Protein AF-0000000072987027 (afdb_homodimer)

Solvent-accessible surface area (backbone atoms only — not comparable to full-atom values): 15218 Å² total; per-residue (Å²): 136,88,77,86,69,85,67,89,76,84,80,78,79,77,78,78,79,77,77,76,76,74,90,71,66,73,25,63,48,78,44,79,34,56,41,82,60,64,50,47,75,46,78,48,51,27,44,26,44,58,84,96,39,79,43,80,34,59,35,37,36,39,38,39,84,89,40,43,35,38,38,35,57,58,96,88,39,71,38,58,18,12,37,34,72,56,94,67,64,48,30,24,36,18,47,49,34,36,47,37,36,47,91,66,32,34,41,36,33,48,40,82,86,31,72,80,67,80,66,70,28,51,25,37,40,46,85,58,65,79,102,134,86,82,79,78,78,78,79,77,81,80,79,79,80,78,78,78,77,77,73,74,74,89,73,67,73,25,63,50,77,45,80,33,54,43,82,61,63,52,48,76,47,77,48,49,27,45,26,45,58,84,95,41,80,41,80,33,59,36,38,36,40,38,38,84,88,39,44,35,39,39,34,56,57,96,89,40,70,38,57,17,11,37,33,70,57,95,67,64,50,30,23,35,17,46,49,32,38,48,36,37,46,92,64,32,33,41,36,34,48,40,80,88,31,73,78,65,81,65,71,28,52,24,37,40,46,84,59,64,80,101

Sequence (262 aa):
MKKTLHILGFFAALNLSLFSSNNAFSGSLIIEVPDDPEPTTQTIAYECKAGTNKKRVEAIYLNADNISLVDFKWNNDRIIATKIISNMGIKYAGAQYIWWKKNNEVTLYDLLDDPEEKKPILCTDESILLFMKKTLHILGFFAALNLSLFSSNNAFSGSLIIEVPDDPEPTTQTIAYECKAGTNKKRVEAIYLNADNISLVDFKWNNDRIIATKIISNMGIKYAGAQYIWWKKNNEVTLYDLLDDPEEKKPILCTDESILLF

Foldseek 3Di:
DDDDPDPPDDPDPPPPPPPPPPDDPPDDDDDDADVVVHKDKDWFWKWKCDDPDIDIKIWIWIDGDVWIWIWIDDPNDIWIWTWDDDPDATWTDTDQWIWGDDDQKTWIDRCVVPVPRPDTIIIGTVVVVVD/DPPPPPPPPPPPPPPPPPPPPDDDPPDDDDDDADVVVHKDKDWFWKWKDDDPDIDIKIWIWIDGDVWIWIWIDDPNDIWIWTWDDDPDATWTDTDQWIWGDDDQKTWIDRCVVPVPRPDTIIIGTVVVVVD

Structure (mmCIF, N/CA/C/O backbone):
data_AF-0000000072987027-model_v1
#
loop_
_entity.id
_entity.type
_entity.pdbx_description
1 polymer 'C-type lysozyme inhibitor domain-containing protein'
#
loop_
_atom_site.gro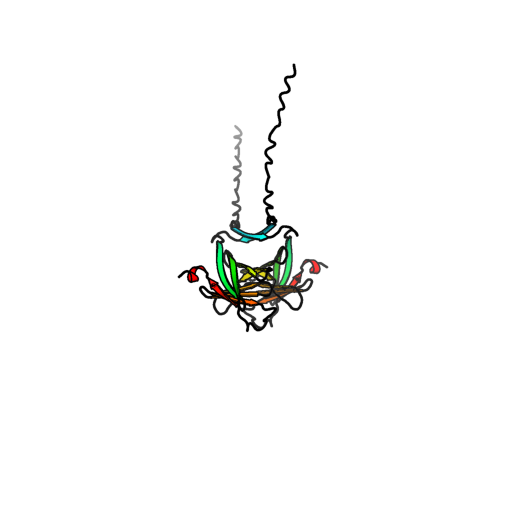up_PDB
_atom_site.id
_atom_site.type_symbol
_atom_site.label_atom_id
_atom_site.label_alt_id
_atom_site.label_comp_id
_atom_site.label_asym_id
_atom_site.label_entity_id
_atom_site.label_seq_id
_atom_site.pdbx_PDB_ins_code
_atom_site.Cartn_x
_atom_site.Cartn_y
_atom_site.Cartn_z
_atom_site.occupancy
_atom_site.B_iso_or_equiv
_atom_site.auth_seq_id
_atom_site.auth_comp_id
_atom_site.auth_asym_id
_atom_site.auth_atom_id
_atom_site.pdbx_PDB_model_num
ATOM 1 N N . MET A 1 1 ? 31.094 74.688 -38.688 1 27.69 1 MET A N 1
ATOM 2 C CA . MET A 1 1 ? 31.375 73.312 -39.188 1 27.69 1 MET A CA 1
ATOM 3 C C . MET A 1 1 ? 30.453 72.312 -38.562 1 27.69 1 MET A C 1
ATOM 5 O O . MET A 1 1 ? 29.531 72.625 -37.812 1 27.69 1 MET A O 1
ATOM 9 N N . LYS A 1 2 ? 30.953 71.438 -37.531 1 34.97 2 LYS A N 1
ATOM 10 C CA . LYS A 1 2 ? 30.703 70 -37.469 1 34.97 2 LYS A CA 1
ATOM 11 C C . LYS A 1 2 ? 29.391 69.688 -36.75 1 34.97 2 LYS A C 1
ATOM 13 O O . LYS A 1 2 ? 29.125 70.312 -35.688 1 34.97 2 LYS A O 1
ATOM 18 N N . LYS A 1 3 ? 28.516 68.812 -37.25 1 39.59 3 LYS A N 1
ATOM 19 C CA . LYS A 1 3 ? 27.234 68.125 -37.25 1 39.59 3 LYS A CA 1
ATOM 20 C C . LYS A 1 3 ? 27.141 67.125 -36.094 1 39.59 3 LYS A C 1
ATOM 22 O O . LYS A 1 3 ? 26.062 66.625 -35.75 1 39.59 3 LYS A O 1
ATOM 27 N N . THR A 1 4 ? 28.141 66.688 -35.219 1 44.78 4 THR A N 1
ATOM 28 C CA . THR A 1 4 ? 27.953 65.25 -34.969 1 44.78 4 THR A CA 1
ATOM 29 C C . THR A 1 4 ? 26.734 65 -34.094 1 44.78 4 THR A C 1
ATOM 31 O O . THR A 1 4 ? 26.531 65.75 -33.094 1 44.78 4 THR A O 1
ATOM 34 N N . LEU A 1 5 ? 25.797 64.125 -34.5 1 51.66 5 LEU A N 1
ATOM 35 C CA . LEU A 1 5 ? 24.531 63.5 -34.156 1 51.66 5 LEU A CA 1
ATOM 36 C C . LEU A 1 5 ? 24.734 62.469 -33.031 1 51.66 5 LEU A C 1
ATOM 38 O O . LEU A 1 5 ? 23.797 61.781 -32.625 1 51.66 5 LEU A O 1
ATOM 42 N N . HIS A 1 6 ? 25.406 62.719 -31.984 1 49.88 6 HIS A N 1
ATOM 43 C CA . HIS A 1 6 ? 25.578 61.469 -31.25 1 49.88 6 HIS A CA 1
ATOM 44 C C . HIS A 1 6 ? 24.25 60.906 -30.797 1 49.88 6 HIS A C 1
ATOM 46 O O . HIS A 1 6 ? 23.406 61.625 -30.25 1 49.88 6 HIS A O 1
ATOM 52 N N . ILE A 1 7 ? 23.922 59.688 -31.219 1 51.19 7 ILE A N 1
ATOM 53 C CA . ILE A 1 7 ? 22.906 58.625 -31.188 1 51.19 7 ILE A CA 1
ATOM 54 C C . ILE A 1 7 ? 22.859 58 -29.797 1 51.19 7 ILE A C 1
ATOM 56 O O . ILE A 1 7 ? 22.016 57.125 -29.531 1 51.19 7 ILE A O 1
ATOM 60 N N . LEU A 1 8 ? 23.234 58.375 -28.703 1 47.19 8 LEU A N 1
ATOM 61 C CA . LEU A 1 8 ? 23.391 57.281 -27.75 1 47.19 8 LEU A CA 1
ATOM 62 C C . LEU A 1 8 ? 22.047 56.625 -27.453 1 47.19 8 LEU A C 1
ATOM 64 O O . LEU A 1 8 ? 21.125 57.281 -26.969 1 47.19 8 LEU A O 1
ATOM 68 N N . GLY A 1 9 ? 21.797 55.406 -27.969 1 44.25 9 GLY A N 1
ATOM 69 C CA . GLY A 1 9 ? 20.828 54.312 -27.891 1 44.25 9 GLY A CA 1
ATOM 70 C C . GLY A 1 9 ? 20.641 53.781 -26.484 1 44.25 9 GLY A C 1
ATOM 71 O O . GLY A 1 9 ? 21.625 53.406 -25.828 1 44.25 9 GLY A O 1
ATOM 72 N N . PHE A 1 10 ? 19.641 54.125 -25.766 1 52.62 10 PHE A N 1
ATOM 73 C CA . PHE A 1 10 ? 19.219 53.531 -24.5 1 52.62 10 PHE A CA 1
ATOM 74 C C . PHE A 1 10 ? 18.938 52.031 -24.672 1 52.62 10 PHE A C 1
ATOM 76 O O . PHE A 1 10 ? 18.016 51.656 -25.406 1 52.62 10 PHE A O 1
ATOM 83 N N . PHE A 1 11 ? 19.953 51.125 -24.453 1 49.19 11 PHE A N 1
ATOM 84 C CA . PHE A 1 11 ? 19.781 49.688 -24.375 1 49.19 11 PHE A CA 1
ATOM 85 C C . PHE A 1 11 ? 18.891 49.312 -23.203 1 49.19 11 PHE A C 1
ATOM 87 O O . PHE A 1 11 ? 19.219 49.594 -22.047 1 49.19 11 PHE A O 1
ATOM 94 N N . ALA A 1 12 ? 17.562 49.125 -23.312 1 48.47 12 ALA A N 1
ATOM 95 C CA . ALA A 1 12 ? 16.625 48.531 -22.375 1 48.47 12 ALA A CA 1
ATOM 96 C C . ALA A 1 12 ? 17.062 47.125 -22 1 48.47 12 ALA A C 1
ATOM 98 O O . ALA A 1 12 ? 17.203 46.25 -22.875 1 48.47 12 ALA A O 1
ATOM 99 N N . ALA A 1 13 ? 17.75 46.906 -20.844 1 49.75 13 ALA A N 1
ATOM 100 C CA . ALA A 1 13 ? 18.047 45.594 -20.234 1 49.75 13 ALA A CA 1
ATOM 101 C C . ALA A 1 13 ? 16.766 44.812 -19.969 1 49.75 13 ALA A C 1
ATOM 103 O O . ALA A 1 13 ? 15.961 45.219 -19.109 1 49.75 13 ALA A O 1
ATOM 104 N N . LEU A 1 14 ? 16.156 44.094 -20.906 1 52.62 14 LEU A N 1
ATOM 105 C CA . LEU A 1 14 ? 15.133 43.094 -20.641 1 52.62 14 LEU A CA 1
ATOM 106 C C . LEU A 1 14 ? 15.648 42 -19.688 1 52.62 14 LEU A C 1
ATOM 108 O O . LEU A 1 14 ? 16.5 41.219 -20.047 1 52.62 14 LEU A O 1
ATOM 112 N N . ASN A 1 15 ? 15.648 42.281 -18.391 1 52.19 15 ASN A N 1
ATOM 113 C CA . ASN A 1 15 ? 15.914 41.188 -17.469 1 52.19 15 ASN A CA 1
ATOM 114 C C . ASN A 1 15 ? 14.891 40.062 -17.625 1 52.19 15 ASN A C 1
ATOM 116 O O . ASN A 1 15 ? 13.703 40.25 -17.328 1 52.19 15 ASN A O 1
ATOM 120 N N . LEU A 1 16 ? 15.156 39 -18.453 1 50.97 16 LEU A N 1
ATOM 121 C CA . LEU A 1 16 ? 14.484 37.719 -18.438 1 50.97 16 LEU A CA 1
ATOM 122 C C . LEU A 1 16 ? 14.711 37 -17.109 1 50.97 16 LEU A C 1
ATOM 124 O O . LEU A 1 16 ? 15.82 36.562 -16.828 1 50.97 16 LEU A O 1
ATOM 128 N N . SER A 1 17 ? 14.008 37.344 -16.047 1 54.09 17 SER A N 1
ATOM 129 C CA . SER A 1 17 ? 13.977 36.469 -14.906 1 54.09 17 SER A CA 1
ATOM 130 C C . SER A 1 17 ? 13.688 35.031 -15.344 1 54.09 17 SER A C 1
ATOM 132 O O . SER A 1 17 ? 12.633 34.75 -15.922 1 54.09 17 SER A O 1
ATOM 134 N N . LEU A 1 18 ? 14.672 34.094 -15.398 1 49.22 18 LEU A N 1
ATOM 135 C CA . LEU A 1 18 ? 14.562 32.656 -15.422 1 49.22 18 LEU A CA 1
ATOM 136 C C . LEU A 1 18 ? 13.789 32.125 -14.211 1 49.22 18 LEU A C 1
ATOM 138 O O . LEU A 1 18 ? 14.305 32.125 -13.094 1 49.22 18 LEU A O 1
ATOM 142 N N . PHE A 1 19 ? 12.383 32.156 -14.203 1 53.94 19 PHE A N 1
ATOM 143 C CA . PHE A 1 19 ? 11.664 31.219 -13.344 1 53.94 19 PHE A CA 1
ATOM 144 C C . PHE A 1 19 ? 12.297 29.828 -13.422 1 53.94 19 PHE A C 1
ATOM 146 O O . PHE A 1 19 ? 12.242 29.172 -14.461 1 53.94 19 PHE A O 1
ATOM 153 N N . SER A 1 20 ? 13.273 29.484 -12.625 1 46.06 20 SER A N 1
ATOM 154 C CA . SER A 1 20 ? 13.602 28.078 -12.406 1 46.06 20 SER A CA 1
ATOM 155 C C . SER A 1 20 ? 12.344 27.266 -12.117 1 46.06 20 SER A C 1
ATOM 157 O O . SER A 1 20 ? 11.773 27.359 -11.031 1 46.06 20 SER A O 1
ATOM 159 N N . SER A 1 21 ? 11.531 26.828 -13.039 1 48.09 21 SER A N 1
ATOM 160 C CA . SER A 1 21 ? 10.664 25.672 -12.805 1 48.09 21 SER A CA 1
ATOM 161 C C . SER A 1 21 ? 11.406 24.562 -12.086 1 48.09 21 SER A C 1
ATOM 163 O O . SER A 1 21 ? 12.297 23.938 -12.656 1 48.09 21 SER A O 1
ATOM 165 N N . ASN A 1 22 ? 11.781 24.656 -10.867 1 44.94 22 ASN A N 1
ATOM 166 C CA . ASN A 1 22 ? 12.156 23.422 -10.188 1 44.94 22 ASN A CA 1
ATOM 167 C C . ASN A 1 22 ? 11.516 22.203 -10.844 1 44.94 22 ASN A C 1
ATOM 169 O O . ASN A 1 22 ? 10.453 22.297 -11.453 1 44.94 22 ASN A O 1
ATOM 173 N N . ASN A 1 23 ? 12.055 20.875 -10.891 1 47.94 23 ASN A N 1
ATOM 174 C CA . ASN A 1 23 ? 12.078 19.531 -11.477 1 47.94 23 ASN A CA 1
ATOM 175 C C . ASN A 1 23 ? 10.688 18.922 -11.539 1 47.94 23 ASN A C 1
ATOM 177 O O . ASN A 1 23 ? 10.055 18.703 -10.508 1 47.94 23 ASN A O 1
ATOM 181 N N . ALA A 1 24 ? 9.859 18.812 -12.727 1 53.72 24 ALA A N 1
ATOM 182 C CA . ALA A 1 24 ? 8.766 18.188 -13.477 1 53.72 24 ALA A CA 1
ATOM 183 C C . ALA A 1 24 ? 8.695 16.703 -13.188 1 53.72 24 ALA A C 1
ATOM 185 O O . ALA A 1 24 ? 9.695 15.992 -13.281 1 53.72 24 ALA A O 1
ATOM 186 N N . PHE A 1 25 ? 7.883 16.25 -12.266 1 61.78 25 PHE A N 1
ATOM 187 C CA . PHE A 1 25 ? 7.496 14.852 -12.305 1 61.78 25 PHE A CA 1
ATOM 188 C C . PHE A 1 25 ? 7.227 14.398 -13.734 1 61.78 25 PHE A C 1
ATOM 190 O O . PHE A 1 25 ? 6.379 14.977 -14.422 1 61.78 25 PHE A O 1
ATOM 197 N N . SER A 1 26 ? 8.25 13.711 -14.305 1 75.69 26 SER A N 1
ATOM 198 C CA . SER A 1 26 ? 7.992 13.203 -15.648 1 75.69 26 SER A CA 1
ATOM 199 C C . SER A 1 26 ? 7.762 11.695 -15.641 1 75.69 26 SER A C 1
ATOM 201 O O . SER A 1 26 ? 7.688 11.07 -16.688 1 75.69 26 SER A O 1
ATOM 203 N N . GLY A 1 27 ? 7.477 11.023 -14.438 1 92 27 GLY A N 1
ATOM 204 C CA . GLY A 1 27 ? 7.156 9.602 -14.43 1 92 27 GLY A CA 1
ATOM 205 C C . GLY A 1 27 ? 5.832 9.289 -13.766 1 92 27 GLY A C 1
ATOM 206 O O . GLY A 1 27 ? 5.16 10.195 -13.258 1 92 27 GLY A O 1
ATOM 207 N N . SER A 1 28 ? 5.266 8.172 -14.062 1 95.62 28 SER A N 1
ATOM 208 C CA . SER A 1 28 ? 4.031 7.754 -13.414 1 95.62 28 SER A CA 1
ATOM 209 C C . SER A 1 28 ? 3.998 6.242 -13.203 1 95.62 28 SER A C 1
ATOM 211 O O . SER A 1 28 ? 4.559 5.488 -14 1 95.62 28 SER A O 1
ATOM 213 N N . LEU A 1 29 ? 3.432 5.891 -12.031 1 97.06 29 LEU A N 1
ATOM 214 C CA . LEU A 1 29 ? 2.945 4.527 -11.852 1 97.06 29 LEU A CA 1
ATOM 215 C C . LEU A 1 29 ? 1.455 4.434 -12.156 1 97.06 29 LEU A C 1
ATOM 217 O O . LEU A 1 29 ? 0.653 5.184 -11.594 1 97.06 29 LEU A O 1
ATOM 221 N N . ILE A 1 30 ? 1.124 3.523 -13.094 1 96.19 30 ILE A N 1
ATOM 222 C CA . ILE A 1 30 ? -0.261 3.387 -13.531 1 96.19 30 ILE A CA 1
ATOM 223 C C . ILE A 1 30 ? -0.823 2.051 -13.055 1 96.19 30 ILE A C 1
ATOM 225 O O . ILE A 1 30 ? -0.27 0.991 -13.359 1 96.19 30 ILE A O 1
ATOM 229 N N . ILE A 1 31 ? -1.811 2.096 -12.258 1 97.12 31 ILE A N 1
ATOM 230 C CA . ILE A 1 31 ? -2.557 0.917 -11.836 1 97.12 31 ILE A CA 1
ATOM 231 C C . ILE A 1 31 ? -3.877 0.838 -12.602 1 97.12 31 ILE A C 1
ATOM 233 O O . ILE A 1 31 ? -4.77 1.663 -12.391 1 97.12 31 ILE A O 1
ATOM 237 N N . GLU A 1 32 ? -3.994 -0.104 -13.484 1 95.75 32 GLU A N 1
ATOM 238 C CA . GLU A 1 32 ? -5.223 -0.274 -14.25 1 95.75 32 GLU A CA 1
ATOM 239 C C . GLU A 1 32 ? -6.336 -0.865 -13.391 1 95.75 32 GLU A C 1
ATOM 241 O O . GLU A 1 32 ? -6.125 -1.857 -12.688 1 95.75 32 GLU A O 1
ATOM 246 N N . VAL A 1 33 ? -7.453 -0.266 -13.383 1 96.5 33 VAL A N 1
ATOM 247 C CA . VAL A 1 33 ? -8.586 -0.689 -12.562 1 96.5 33 VAL A CA 1
ATOM 248 C C . VAL A 1 33 ? -9.867 -0.639 -13.383 1 96.5 33 VAL A C 1
ATOM 250 O O . VAL A 1 33 ? -9.914 -0.009 -14.445 1 96.5 33 VAL A O 1
ATOM 253 N N . PRO A 1 34 ? -10.883 -1.406 -12.969 1 92.75 34 PRO A N 1
ATOM 254 C CA . PRO A 1 34 ? -12.172 -1.239 -13.633 1 92.75 34 PRO A CA 1
ATOM 255 C C . PRO A 1 34 ? -12.703 0.19 -13.547 1 92.75 34 PRO A C 1
ATOM 257 O O . PRO A 1 34 ? -12.328 0.934 -12.633 1 92.75 34 PRO A O 1
ATOM 260 N N . ASP A 1 35 ? -13.539 0.542 -14.484 1 93.25 35 ASP A N 1
ATOM 261 C CA . ASP A 1 35 ? -14.047 1.911 -14.5 1 93.25 35 ASP A CA 1
ATOM 262 C C . ASP A 1 35 ? -15.492 1.964 -14.016 1 93.25 35 ASP A C 1
ATOM 264 O O . ASP A 1 35 ? -16.156 2.994 -14.148 1 93.25 35 ASP A O 1
ATOM 268 N N . ASP A 1 36 ? -16 0.778 -13.547 1 92 36 ASP A N 1
ATOM 269 C CA . ASP A 1 36 ? -17.328 0.716 -12.961 1 92 36 ASP A CA 1
ATOM 270 C C . ASP A 1 36 ? -17.312 -0.008 -11.617 1 92 36 ASP A C 1
ATOM 272 O O . ASP A 1 36 ? -17.266 -1.238 -11.57 1 92 36 ASP A O 1
ATOM 276 N N . PRO A 1 37 ? -17.375 0.735 -10.492 1 93.5 37 PRO A N 1
ATOM 277 C CA . PRO A 1 37 ? -17.5 2.191 -10.414 1 93.5 37 PRO A CA 1
ATOM 278 C C . PRO A 1 37 ? -16.234 2.924 -10.828 1 93.5 37 PRO A C 1
ATOM 280 O O . PRO A 1 37 ? -15.141 2.338 -10.812 1 93.5 37 PRO A O 1
ATOM 283 N N . GLU A 1 38 ? -16.344 4.207 -11.133 1 95.19 38 GLU A N 1
ATOM 284 C CA . GLU A 1 38 ? -15.227 5.031 -11.562 1 95.19 38 GLU A CA 1
ATOM 285 C C . GLU A 1 38 ? -14.227 5.23 -10.422 1 95.19 38 GLU A C 1
ATOM 287 O O . GLU A 1 38 ? -14.617 5.492 -9.281 1 95.19 38 GLU A O 1
ATOM 292 N N . PRO A 1 39 ? -12.891 5.047 -10.734 1 97.5 39 PRO A N 1
ATOM 293 C CA . PRO A 1 39 ? -11.891 5.391 -9.719 1 97.5 39 PRO A CA 1
ATOM 294 C C . PRO A 1 39 ? -11.977 6.852 -9.281 1 97.5 39 PRO A C 1
ATOM 296 O O . PRO A 1 39 ? -12.352 7.719 -10.07 1 97.5 39 PRO A O 1
ATOM 299 N N . THR A 1 40 ? -11.711 7.102 -8 1 97.62 40 THR A N 1
ATOM 300 C CA . THR A 1 40 ? -11.805 8.453 -7.469 1 97.62 40 THR A CA 1
ATOM 301 C C . THR A 1 40 ? -10.508 8.852 -6.773 1 97.62 40 THR A C 1
ATOM 303 O O . THR A 1 40 ? -9.766 7.996 -6.289 1 97.62 40 THR A O 1
ATOM 306 N N . THR A 1 41 ? -10.195 10.125 -6.773 1 97.88 41 THR A N 1
ATOM 307 C CA . THR A 1 41 ? -9.109 10.75 -6.027 1 97.88 41 THR A CA 1
ATOM 308 C C . THR A 1 41 ? -9.625 11.906 -5.176 1 97.88 41 THR A C 1
ATOM 310 O O . THR A 1 41 ? -10.438 12.703 -5.641 1 97.88 41 THR A O 1
ATOM 313 N N . GLN A 1 42 ? -9.312 11.898 -3.906 1 97.81 42 GLN A N 1
ATOM 314 C CA . GLN A 1 42 ? -9.695 12.961 -2.986 1 97.81 42 GLN A CA 1
ATOM 315 C C . GLN A 1 42 ? -8.492 13.469 -2.197 1 97.81 42 GLN A C 1
ATOM 317 O O . GLN A 1 42 ? -7.691 12.672 -1.7 1 97.81 42 GLN A O 1
ATOM 322 N N . THR A 1 43 ? -8.359 14.766 -2.133 1 98.31 43 THR A N 1
ATOM 323 C CA . THR A 1 43 ? -7.297 15.375 -1.344 1 98.31 43 THR A CA 1
ATOM 324 C C . THR A 1 43 ? -7.855 15.984 -0.06 1 98.31 43 THR A C 1
ATOM 326 O O . THR A 1 43 ? -8.836 16.734 -0.096 1 98.31 43 THR A O 1
ATOM 329 N N . ILE A 1 44 ? -7.355 15.609 1.073 1 98.19 44 ILE A N 1
ATOM 330 C CA . ILE A 1 44 ? -7.723 16.203 2.357 1 98.19 44 ILE A CA 1
ATOM 331 C C . ILE A 1 44 ? -6.477 16.75 3.049 1 98.19 44 ILE A C 1
ATOM 333 O O . ILE A 1 44 ? -5.434 16.094 3.08 1 98.19 44 ILE A O 1
ATOM 337 N N . ALA A 1 45 ? -6.559 17.953 3.527 1 98.25 45 ALA A N 1
ATOM 338 C CA . ALA A 1 45 ? -5.473 18.562 4.285 1 98.25 45 ALA A CA 1
ATOM 339 C C . ALA A 1 45 ? -5.691 18.391 5.789 1 98.25 45 ALA A C 1
ATOM 341 O O . ALA A 1 45 ? -6.797 18.625 6.285 1 98.25 45 ALA A O 1
ATOM 342 N N . TYR A 1 46 ? -4.656 18 6.438 1 97.75 46 TYR A N 1
ATOM 343 C CA . TYR A 1 46 ? -4.691 17.812 7.883 1 97.75 46 TYR A CA 1
ATOM 344 C C . TYR A 1 46 ? -3.68 18.719 8.57 1 97.75 46 TYR A C 1
ATOM 346 O O . TYR A 1 46 ? -2.621 19.016 8.016 1 97.75 46 TYR A O 1
ATOM 354 N N . GLU A 1 47 ? -4.02 19.094 9.773 1 96.94 47 GLU A N 1
ATOM 355 C CA . GLU A 1 47 ? -3.053 19.656 10.711 1 96.94 47 GLU A CA 1
ATOM 356 C C . GLU A 1 47 ? -2.652 18.641 11.773 1 96.94 47 GLU A C 1
ATOM 358 O O . GLU A 1 47 ? -3.508 18.109 12.484 1 96.94 47 GLU A O 1
ATOM 363 N N . CYS A 1 48 ? -1.377 18.375 11.844 1 97.69 48 CYS A N 1
ATOM 364 C CA . CYS A 1 48 ? -0.874 17.344 12.758 1 97.69 48 CYS A CA 1
ATOM 365 C C . CYS A 1 48 ? -0.073 17.969 13.891 1 97.69 48 CYS A C 1
ATOM 367 O O . CYS A 1 48 ? 0.678 18.922 13.672 1 97.69 48 CYS A O 1
ATOM 369 N N . LYS A 1 49 ? -0.262 17.406 15.086 1 94.69 49 LYS A N 1
ATOM 370 C CA . LYS A 1 49 ? 0.54 17.812 16.234 1 94.69 49 LYS A CA 1
ATOM 371 C C . LYS A 1 49 ? 1.854 17.047 16.297 1 94.69 49 LYS A C 1
ATOM 373 O O . LYS A 1 49 ? 1.883 15.891 16.734 1 94.69 49 LYS A O 1
ATOM 378 N N . ALA A 1 50 ? 2.84 17.516 15.75 1 87.81 50 ALA A N 1
ATOM 379 C CA . ALA A 1 50 ? 4.168 16.906 15.75 1 87.81 50 ALA A CA 1
ATOM 380 C C . ALA A 1 50 ? 5.027 17.469 16.875 1 87.81 50 ALA A C 1
ATOM 382 O O . ALA A 1 50 ? 5.816 18.391 16.656 1 87.81 50 ALA A O 1
ATOM 383 N N . GLY A 1 51 ? 4.863 16.828 18.141 1 85.31 51 GLY A N 1
ATOM 384 C CA . GLY A 1 51 ? 5.516 17.422 19.297 1 85.31 51 GLY A CA 1
ATOM 385 C C . GLY A 1 51 ? 4.938 18.766 19.672 1 85.31 51 GLY A C 1
ATOM 386 O O . GLY A 1 51 ? 3.732 18.891 19.906 1 85.31 51 GLY A O 1
ATOM 387 N N . THR A 1 52 ? 5.898 19.797 19.625 1 88.19 52 THR A N 1
ATOM 388 C CA . THR A 1 52 ? 5.504 21.156 20 1 88.19 52 THR A CA 1
ATOM 389 C C . THR A 1 52 ? 5.105 21.969 18.781 1 88.19 52 THR A C 1
ATOM 391 O O . THR A 1 52 ? 4.648 23.094 18.891 1 88.19 52 THR A O 1
ATOM 394 N N . ASN A 1 53 ? 5.199 21.359 17.641 1 91 53 ASN A N 1
ATOM 395 C CA . ASN A 1 53 ? 4.906 22.078 16.406 1 91 53 ASN A CA 1
ATOM 396 C C . ASN A 1 53 ? 3.715 21.453 15.68 1 91 53 ASN A C 1
ATOM 398 O O . ASN A 1 53 ? 3.285 20.359 16 1 91 53 ASN A O 1
ATOM 402 N N . LYS A 1 54 ? 3.201 22.344 14.859 1 94.25 54 LYS A N 1
ATOM 403 C CA . LYS A 1 54 ? 2.152 21.891 13.953 1 94.25 54 LYS A CA 1
ATOM 404 C C . LYS A 1 54 ? 2.689 21.703 12.531 1 94.25 54 LYS A C 1
ATOM 406 O O . LYS A 1 54 ? 3.537 22.484 12.086 1 94.25 54 LYS A O 1
ATOM 411 N N . LYS A 1 55 ? 2.234 20.594 11.977 1 96.12 55 LYS A N 1
ATOM 412 C CA . LYS A 1 55 ? 2.629 20.312 10.594 1 96.12 55 LYS A CA 1
ATOM 413 C C . LYS A 1 55 ? 1.408 20.047 9.719 1 96.12 55 LYS A C 1
ATOM 415 O O . LYS A 1 55 ? 0.504 19.312 10.102 1 96.12 55 LYS A O 1
ATOM 420 N N . ARG A 1 56 ? 1.356 20.719 8.586 1 96.88 56 ARG A N 1
ATOM 421 C CA . ARG A 1 56 ? 0.287 20.484 7.621 1 96.88 56 ARG A CA 1
ATOM 422 C C . ARG A 1 56 ? 0.627 19.312 6.699 1 96.88 56 ARG A C 1
ATOM 424 O O . ARG A 1 56 ? 1.736 19.234 6.168 1 96.88 56 ARG A O 1
ATOM 431 N N . VAL A 1 57 ? -0.31 18.406 6.543 1 98.12 57 VAL A N 1
ATOM 432 C CA . VAL A 1 57 ? -0.128 17.266 5.664 1 98.12 57 VAL A CA 1
ATOM 433 C C . VAL A 1 57 ? -1.297 17.172 4.684 1 98.12 57 VAL A C 1
ATOM 435 O O . VAL A 1 57 ? -2.459 17.156 5.098 1 98.12 57 VAL A O 1
ATOM 438 N N . GLU A 1 58 ? -0.97 17.172 3.434 1 98.06 58 GLU A N 1
ATOM 439 C CA . GLU A 1 58 ? -1.964 16.859 2.412 1 98.06 58 GLU A CA 1
ATOM 440 C C . GLU A 1 58 ? -1.972 15.359 2.09 1 98.06 58 GLU A C 1
ATOM 442 O O . GLU A 1 58 ? -0.939 14.797 1.725 1 98.06 58 GLU A O 1
ATOM 447 N N . ALA A 1 59 ? -3.131 14.742 2.283 1 98.75 59 ALA A N 1
ATOM 448 C CA . ALA A 1 59 ? -3.311 13.328 1.959 1 98.75 59 ALA A CA 1
ATOM 449 C C . ALA A 1 59 ? -4.199 13.156 0.73 1 98.75 59 ALA A C 1
ATOM 451 O O . ALA A 1 59 ? -5.309 13.695 0.679 1 98.75 59 ALA A O 1
ATOM 452 N N . ILE A 1 60 ? -3.639 12.453 -0.278 1 98.75 60 ILE A N 1
ATOM 453 C CA . ILE A 1 60 ? -4.398 12.133 -1.481 1 98.75 60 ILE A CA 1
ATOM 454 C C . ILE A 1 60 ? -4.902 10.695 -1.411 1 98.75 60 ILE A C 1
ATOM 456 O O . ILE A 1 60 ? -4.105 9.75 -1.417 1 98.75 60 ILE A O 1
ATOM 460 N N . TYR A 1 61 ? -6.203 10.531 -1.284 1 98.62 61 TYR A N 1
ATOM 461 C CA . TYR A 1 61 ? -6.844 9.219 -1.254 1 98.62 61 TYR A CA 1
ATOM 462 C C . TYR A 1 61 ? -7.227 8.766 -2.658 1 98.62 61 TYR A C 1
ATOM 464 O O . TYR A 1 61 ? -7.879 9.508 -3.398 1 98.62 61 TYR A O 1
ATOM 472 N N . LEU A 1 62 ? -6.781 7.633 -3.062 1 98.69 62 LEU A N 1
ATOM 473 C CA . LEU A 1 62 ? -7.098 7.012 -4.34 1 98.69 62 LEU A CA 1
ATOM 474 C C . LEU A 1 62 ? -7.922 5.742 -4.141 1 98.69 62 LEU A C 1
ATOM 476 O O . LEU A 1 62 ? -7.5 4.832 -3.422 1 98.69 62 LEU A O 1
ATOM 480 N N . ASN A 1 63 ? -9.07 5.691 -4.77 1 98.31 63 ASN A N 1
ATOM 481 C CA . ASN A 1 63 ? -9.977 4.57 -4.551 1 98.31 63 ASN A CA 1
ATOM 482 C C . ASN A 1 63 ? -10.477 3.992 -5.871 1 98.31 63 ASN A C 1
ATOM 484 O O . ASN A 1 63 ? -10.789 4.738 -6.801 1 98.31 63 ASN A O 1
ATOM 488 N N . ALA A 1 64 ? -10.461 2.73 -5.973 1 97.06 64 ALA A N 1
ATOM 489 C CA . ALA A 1 64 ? -11.047 1.979 -7.082 1 97.06 64 ALA A CA 1
ATOM 490 C C . ALA A 1 64 ? -11.5 0.595 -6.625 1 97.06 64 ALA A C 1
ATOM 492 O O . ALA A 1 64 ? -10.68 -0.248 -6.262 1 97.06 64 ALA A O 1
ATOM 493 N N . ASP A 1 65 ? -12.844 0.418 -6.703 1 92.75 65 ASP A N 1
ATOM 494 C CA . ASP A 1 65 ? -13.383 -0.854 -6.23 1 92.75 65 ASP A CA 1
ATOM 495 C C . ASP A 1 65 ? -12.898 -1.163 -4.816 1 92.75 65 ASP A C 1
ATOM 497 O O . ASP A 1 65 ? -13.133 -0.383 -3.891 1 92.75 65 ASP A O 1
ATOM 501 N N . ASN A 1 66 ? -12.109 -2.268 -4.625 1 94.06 66 ASN A N 1
ATOM 502 C CA . ASN A 1 66 ? -11.672 -2.666 -3.291 1 94.06 66 ASN A CA 1
ATOM 503 C C . ASN A 1 66 ? -10.266 -2.154 -2.988 1 94.06 66 ASN A C 1
ATOM 505 O O . ASN A 1 66 ? -9.711 -2.441 -1.927 1 94.06 66 ASN A O 1
ATOM 509 N N . ILE A 1 67 ? -9.695 -1.375 -3.926 1 97.56 67 ILE A N 1
ATOM 510 C CA . ILE A 1 67 ? -8.367 -0.79 -3.771 1 97.56 67 ILE A CA 1
ATOM 511 C C . ILE A 1 67 ? -8.484 0.599 -3.148 1 97.56 67 ILE A C 1
ATOM 513 O O . ILE A 1 67 ? -9.289 1.423 -3.598 1 97.56 67 ILE A O 1
ATOM 517 N N . SER A 1 68 ? -7.84 0.787 -2.109 1 98.62 68 SER A N 1
ATOM 518 C CA . SER A 1 68 ? -7.801 2.082 -1.438 1 98.62 68 SER A CA 1
ATOM 519 C C . SER A 1 68 ? -6.383 2.432 -0.997 1 98.62 68 SER A C 1
ATOM 521 O O . SER A 1 68 ? -5.758 1.682 -0.244 1 98.62 68 SER A O 1
ATOM 523 N N . LEU A 1 69 ? -5.82 3.523 -1.518 1 98.94 69 LEU A N 1
ATOM 524 C CA . LEU A 1 69 ? -4.48 4.016 -1.213 1 98.94 69 LEU A CA 1
ATOM 525 C C . LEU A 1 69 ? -4.543 5.422 -0.62 1 98.94 69 LEU A C 1
ATOM 527 O O . LEU A 1 69 ? -5.508 6.152 -0.846 1 98.94 69 LEU A O 1
ATOM 531 N N . VAL A 1 70 ? -3.551 5.773 0.156 1 98.94 70 VAL A N 1
ATOM 532 C CA . VAL A 1 70 ? -3.357 7.168 0.542 1 98.94 70 VAL A CA 1
ATOM 533 C C . VAL A 1 70 ? -1.909 7.578 0.283 1 98.94 70 VAL A C 1
ATOM 535 O O . VAL A 1 70 ? -0.98 6.82 0.571 1 98.94 70 VAL A O 1
ATOM 538 N N . ASP A 1 71 ? -1.754 8.641 -0.381 1 98.81 71 ASP A N 1
ATOM 539 C CA . ASP A 1 71 ? -0.49 9.266 -0.75 1 98.81 71 ASP A CA 1
ATOM 540 C C . ASP A 1 71 ? -0.229 10.516 0.094 1 98.81 71 ASP A C 1
ATOM 542 O O . ASP A 1 71 ? -0.997 11.477 0.041 1 98.81 71 ASP A O 1
ATOM 546 N N . PHE A 1 72 ? 0.82 10.469 0.944 1 98.81 72 PHE A N 1
ATOM 547 C CA . PHE A 1 72 ? 1.128 11.625 1.771 1 98.81 72 PHE A CA 1
ATOM 548 C C . PHE A 1 72 ? 2.629 11.742 2.008 1 98.81 72 PHE A C 1
ATOM 550 O O . PHE A 1 72 ? 3.379 10.797 1.732 1 98.81 72 PHE A O 1
ATOM 557 N N . LYS A 1 73 ? 3.008 12.922 2.416 1 97.81 73 LYS A N 1
ATOM 558 C CA . LYS A 1 73 ? 4.398 13.164 2.789 1 97.81 73 LYS A CA 1
ATOM 559 C C . LYS A 1 73 ? 4.527 13.414 4.289 1 97.81 73 LYS A C 1
ATOM 561 O O . LYS A 1 73 ? 3.701 14.109 4.883 1 97.81 73 LYS A O 1
ATOM 566 N N . TRP A 1 74 ? 5.473 12.781 4.887 1 96.62 74 TRP A N 1
ATOM 567 C CA . TRP A 1 74 ? 5.809 12.984 6.293 1 96.62 74 TRP A CA 1
ATOM 568 C C . TRP A 1 74 ? 7.32 12.992 6.496 1 96.62 74 TRP A C 1
ATOM 570 O O . TRP A 1 74 ? 8.008 12.055 6.086 1 96.62 74 TRP A O 1
ATOM 580 N N . ASN A 1 75 ? 7.828 14.023 7.141 1 92 75 ASN A N 1
ATOM 581 C CA . ASN A 1 75 ? 9.258 14.195 7.391 1 92 75 ASN A CA 1
ATOM 582 C C . ASN A 1 75 ? 10.078 13.992 6.121 1 92 75 ASN A C 1
ATOM 584 O O . ASN A 1 75 ? 11.047 13.234 6.117 1 92 75 ASN A O 1
ATOM 588 N N . ASN A 1 76 ? 9.586 14.492 4.996 1 89.75 76 ASN A N 1
ATOM 589 C CA . ASN A 1 76 ? 10.258 14.578 3.705 1 89.75 76 ASN A CA 1
ATOM 590 C C . ASN A 1 76 ? 10.188 13.258 2.951 1 89.75 76 ASN A C 1
ATOM 592 O O . ASN A 1 76 ? 10.703 13.141 1.836 1 89.75 76 ASN A O 1
ATOM 596 N N . ASP A 1 77 ? 9.602 12.297 3.602 1 93.75 77 ASP A N 1
ATO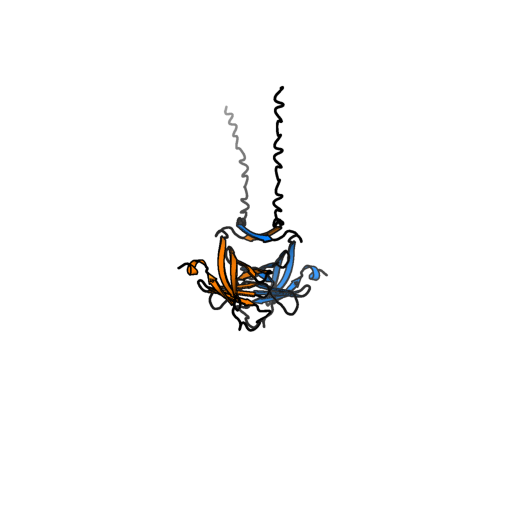M 597 C CA . ASP A 1 77 ? 9.391 11.031 2.906 1 93.75 77 ASP A CA 1
ATOM 598 C C . ASP A 1 77 ? 8.016 10.992 2.242 1 93.75 77 ASP A C 1
ATOM 600 O O . ASP A 1 77 ? 7.016 11.375 2.852 1 93.75 77 ASP A O 1
ATOM 604 N N . ARG A 1 78 ? 7.977 10.648 1.03 1 96.81 78 ARG A N 1
ATOM 605 C CA . ARG A 1 78 ? 6.711 10.406 0.35 1 96.81 78 ARG A CA 1
ATOM 606 C C . ARG A 1 78 ? 6.262 8.961 0.54 1 96.81 78 ARG A C 1
ATOM 608 O O . ARG A 1 78 ? 7.027 8.023 0.294 1 96.81 78 ARG A O 1
ATOM 615 N N . ILE A 1 79 ? 5.086 8.766 0.982 1 98.38 79 ILE A N 1
ATOM 616 C CA . ILE A 1 79 ? 4.578 7.441 1.341 1 98.38 79 ILE A CA 1
ATOM 617 C C . ILE A 1 79 ? 3.311 7.145 0.544 1 98.38 79 ILE A C 1
ATOM 619 O O . ILE A 1 79 ? 2.4 7.973 0.48 1 98.38 79 ILE A O 1
ATOM 623 N N . ILE A 1 80 ? 3.305 6.031 -0.18 1 98.88 80 ILE A N 1
ATOM 624 C CA . ILE A 1 80 ? 2.062 5.43 -0.658 1 98.88 80 ILE A CA 1
ATOM 625 C C . ILE A 1 80 ? 1.643 4.297 0.278 1 98.88 80 ILE A C 1
ATOM 627 O O . ILE A 1 80 ? 2.307 3.262 0.346 1 98.88 80 ILE A O 1
ATOM 631 N N . ALA A 1 81 ? 0.615 4.539 1.023 1 98.94 81 ALA A N 1
ATOM 632 C CA . ALA A 1 81 ? 0.096 3.529 1.943 1 98.94 81 ALA A CA 1
ATOM 633 C C . ALA A 1 81 ? -1.176 2.889 1.395 1 98.94 81 ALA A C 1
ATOM 635 O O . ALA A 1 81 ? -1.917 3.518 0.636 1 98.94 81 ALA A O 1
ATOM 636 N N . THR A 1 82 ? -1.357 1.641 1.696 1 98.94 82 THR A N 1
ATOM 637 C CA . THR A 1 82 ? -2.537 0.915 1.237 1 98.94 82 THR A CA 1
ATOM 638 C C . THR A 1 82 ? -3.428 0.53 2.414 1 98.94 82 THR A C 1
ATOM 640 O O . THR A 1 82 ? -2.938 0.309 3.525 1 98.94 82 THR A O 1
ATOM 643 N N . LYS A 1 83 ? -4.746 0.467 2.141 1 98.88 83 LYS A N 1
ATOM 644 C CA . LYS A 1 83 ? -5.695 0.055 3.17 1 98.88 83 LYS A CA 1
ATOM 645 C C . LYS A 1 83 ? -5.426 -1.375 3.627 1 98.88 83 LYS A C 1
ATOM 647 O O . LYS A 1 83 ? -5.238 -2.271 2.801 1 98.88 83 LYS A O 1
ATOM 652 N N . ILE A 1 84 ? -5.355 -1.568 4.965 1 98.75 84 ILE A N 1
ATOM 653 C CA . ILE A 1 84 ? -5.188 -2.887 5.566 1 98.75 84 ILE A CA 1
ATOM 654 C C . ILE A 1 84 ? -6.363 -3.18 6.5 1 98.75 84 ILE A C 1
ATOM 656 O O . ILE A 1 84 ? -7.207 -2.311 6.738 1 98.75 84 ILE A O 1
ATOM 660 N N . ILE A 1 85 ? -6.461 -4.426 6.898 1 97.31 85 ILE A N 1
ATOM 661 C CA . ILE A 1 85 ? -7.543 -4.828 7.789 1 97.31 85 ILE A CA 1
ATOM 662 C C . ILE A 1 85 ? -7.441 -4.07 9.109 1 97.31 85 ILE A C 1
ATOM 664 O O . ILE A 1 85 ? -6.34 -3.82 9.602 1 97.31 85 ILE A O 1
ATOM 668 N N . SER A 1 86 ? -8.586 -3.723 9.617 1 96.81 86 SER A N 1
ATOM 669 C CA . SER A 1 86 ? -8.648 -2.982 10.875 1 96.81 86 SER A CA 1
ATOM 670 C C . SER A 1 86 ? -9.93 -3.309 11.641 1 96.81 86 SER A C 1
ATOM 672 O O . SER A 1 86 ? -10.938 -3.682 11.039 1 96.81 86 SER A O 1
ATOM 674 N N . ASN A 1 87 ? -9.844 -3.215 12.961 1 92.25 87 ASN A N 1
ATOM 675 C CA . ASN A 1 87 ? -11.031 -3.434 13.789 1 92.25 87 ASN A CA 1
ATOM 676 C C . ASN A 1 87 ? -12.016 -2.279 13.664 1 92.25 87 ASN A C 1
ATOM 678 O O . ASN A 1 87 ? -13.227 -2.5 13.562 1 92.25 87 ASN A O 1
ATOM 682 N N . MET A 1 88 ? -11.516 -1.111 13.773 1 95.44 88 MET A N 1
ATOM 683 C CA . MET A 1 88 ? -12.312 0.103 13.633 1 95.44 88 MET A CA 1
ATOM 684 C C . MET A 1 88 ? -11.609 1.117 12.742 1 95.44 88 MET A C 1
ATOM 686 O O . MET A 1 88 ? -10.383 1.106 12.625 1 95.44 88 MET A O 1
ATOM 690 N N . GLY A 1 89 ? -12.414 1.928 12.133 1 97.56 89 GLY A N 1
ATOM 691 C CA . GLY A 1 89 ? -11.828 2.953 11.281 1 97.56 89 GLY A CA 1
ATOM 692 C C . GLY A 1 89 ? -11.219 2.398 10.016 1 97.56 89 GLY A C 1
ATOM 693 O O . GLY A 1 89 ? -11.508 1.268 9.617 1 97.56 89 GLY A O 1
ATOM 694 N N . ILE A 1 90 ? -10.531 3.213 9.328 1 98.5 90 ILE A N 1
ATOM 695 C CA . ILE A 1 90 ? -9.82 2.863 8.102 1 98.5 90 ILE A CA 1
ATOM 696 C C . ILE A 1 90 ? -8.32 3.027 8.312 1 98.5 90 ILE A C 1
ATOM 698 O O . ILE A 1 90 ? -7.84 4.129 8.586 1 98.5 90 ILE A O 1
ATOM 702 N N . LYS A 1 91 ? -7.625 1.904 8.195 1 98.88 91 LYS A N 1
ATOM 703 C CA . LYS A 1 91 ? -6.195 1.882 8.484 1 98.88 91 LYS A CA 1
ATOM 704 C C . LYS A 1 91 ? -5.387 1.634 7.211 1 98.88 91 LYS A C 1
ATOM 706 O O . LYS A 1 91 ? -5.746 0.782 6.395 1 98.88 91 LYS A O 1
ATOM 711 N N . TYR A 1 92 ? -4.355 2.49 7.027 1 98.94 92 TYR A N 1
ATOM 712 C CA . TYR A 1 92 ? -3.42 2.334 5.918 1 98.94 92 TYR A CA 1
ATOM 713 C C . TYR A 1 92 ? -2.008 2.084 6.43 1 98.94 92 TYR A C 1
ATOM 715 O O . TYR A 1 92 ? -1.582 2.689 7.418 1 98.94 92 TYR A O 1
ATOM 723 N N . ALA A 1 93 ? -1.262 1.222 5.742 1 98.88 93 ALA A N 1
ATOM 724 C CA . ALA A 1 93 ? 0.141 0.97 6.066 1 98.88 93 ALA A CA 1
ATOM 725 C C . ALA A 1 93 ? 1.038 1.259 4.863 1 98.88 93 ALA A C 1
ATOM 727 O O . ALA A 1 93 ? 0.676 0.958 3.725 1 98.88 93 ALA A O 1
ATOM 728 N N . GLY A 1 94 ? 2.115 1.85 5.094 1 98.81 94 GLY A N 1
ATOM 729 C CA . GLY A 1 94 ? 3.146 2.105 4.102 1 98.81 94 GLY A CA 1
ATOM 730 C C . GLY A 1 94 ? 4.477 2.514 4.707 1 98.81 94 GLY A C 1
ATOM 731 O O . GLY A 1 94 ? 4.516 3.316 5.645 1 98.81 94 GLY A O 1
ATOM 732 N N . ALA A 1 95 ? 5.5 2 4.117 1 98.38 95 ALA A N 1
ATOM 733 C CA . ALA A 1 95 ? 6.824 2.244 4.684 1 98.38 95 ALA A CA 1
ATOM 734 C C . ALA A 1 95 ? 6.836 1.961 6.184 1 98.38 95 ALA A C 1
ATOM 736 O O . ALA A 1 95 ? 6.477 0.865 6.617 1 98.38 95 ALA A O 1
ATOM 737 N N . GLN A 1 96 ? 7.227 2.863 6.988 1 98.25 96 GLN A N 1
ATOM 738 C CA . GLN A 1 96 ? 7.27 2.656 8.43 1 98.25 96 GLN A CA 1
ATOM 739 C C . GLN A 1 96 ? 6.043 3.264 9.109 1 98.25 96 GLN A C 1
ATOM 741 O O . GLN A 1 96 ? 5.945 3.27 10.336 1 98.25 96 GLN A O 1
ATOM 746 N N . TYR A 1 97 ? 4.992 3.639 8.352 1 98.62 97 TYR A N 1
ATOM 747 C CA . TYR A 1 97 ? 3.934 4.445 8.953 1 98.62 97 TYR A CA 1
ATOM 748 C C . TYR A 1 97 ? 2.6 3.713 8.914 1 98.62 97 TYR A C 1
ATOM 750 O O . TYR A 1 97 ? 2.32 2.967 7.973 1 98.62 97 TYR A O 1
ATOM 758 N N . ILE A 1 98 ? 1.832 4.004 9.906 1 98.75 98 ILE A N 1
ATOM 759 C CA . ILE A 1 98 ? 0.405 3.701 9.938 1 98.75 98 ILE A CA 1
ATOM 760 C C . ILE A 1 98 ? -0.399 4.996 9.875 1 98.75 98 ILE A C 1
ATOM 762 O O . ILE A 1 98 ? -0.142 5.934 10.633 1 98.75 98 ILE A O 1
ATOM 766 N N . TRP A 1 99 ? -1.274 5.07 8.922 1 98.81 99 TRP A N 1
ATOM 767 C CA . TRP A 1 99 ? -2.25 6.145 8.75 1 98.81 99 TRP A CA 1
ATOM 768 C C . TRP A 1 99 ? -3.652 5.664 9.109 1 98.81 99 TRP A C 1
ATOM 770 O O . TRP A 1 99 ? -4.309 4.992 8.305 1 98.81 99 TRP A O 1
ATOM 780 N N . TRP A 1 100 ? -4.113 6.051 10.344 1 98.81 100 TRP A N 1
ATOM 781 C CA . TRP A 1 100 ? -5.344 5.48 10.875 1 98.81 100 TRP A CA 1
ATOM 782 C C . TRP A 1 100 ? -6.449 6.531 10.945 1 98.81 100 TRP A C 1
ATOM 784 O O . TRP A 1 100 ? -6.496 7.328 11.883 1 98.81 1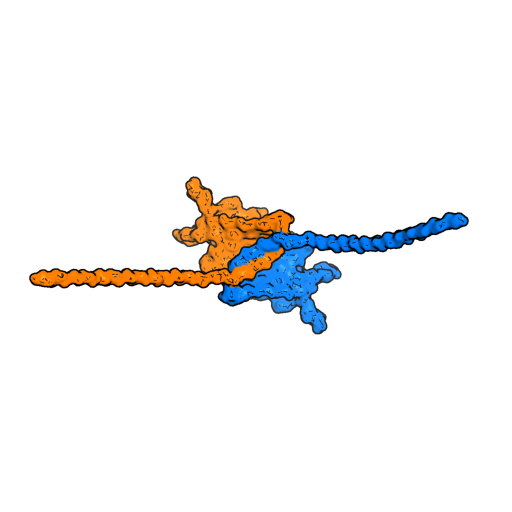00 TRP A O 1
ATOM 794 N N . LYS A 1 101 ? -7.312 6.426 10.016 1 98.62 101 LYS A N 1
ATOM 795 C CA . LYS A 1 101 ? -8.359 7.434 9.859 1 98.62 101 LYS A CA 1
ATOM 796 C C . LYS A 1 101 ? -9.641 7.008 10.578 1 98.62 101 LYS A C 1
ATOM 798 O O . LYS A 1 101 ? -10.148 5.91 10.352 1 98.62 101 LYS A O 1
ATOM 803 N N . LYS A 1 102 ? -10.172 7.84 11.43 1 96.69 102 LYS A N 1
ATOM 804 C CA . LYS A 1 102 ? -11.469 7.727 12.094 1 96.69 102 LYS A CA 1
ATOM 805 C C . LYS A 1 102 ? -12.25 9.031 12.008 1 96.69 102 LYS A C 1
ATOM 807 O O . LYS A 1 102 ? -11.875 10.031 12.633 1 96.69 102 LYS A O 1
ATOM 812 N N . ASN A 1 103 ? -13.328 8.992 11.289 1 91.25 103 ASN A N 1
ATOM 813 C CA . ASN A 1 103 ? -14.102 10.211 11.086 1 91.25 103 ASN A CA 1
ATOM 814 C C . ASN A 1 103 ? -13.242 11.32 10.484 1 91.25 103 ASN A C 1
ATOM 816 O O . ASN A 1 103 ? -12.711 11.172 9.383 1 91.25 103 ASN A O 1
ATOM 820 N N . ASN A 1 104 ? -13.117 12.422 11.164 1 91.81 104 ASN A N 1
ATOM 821 C CA . ASN A 1 104 ? -12.391 13.57 10.641 1 91.81 104 ASN A CA 1
ATOM 822 C C . ASN A 1 104 ? -10.992 13.688 11.25 1 91.81 104 ASN A C 1
ATOM 824 O O . ASN A 1 104 ? -10.359 14.742 11.172 1 91.81 104 ASN A O 1
ATOM 828 N N . GLU A 1 105 ? -10.531 12.578 11.773 1 96.88 105 GLU A N 1
ATOM 829 C CA . GLU A 1 105 ? -9.219 12.562 12.414 1 96.88 105 GLU A CA 1
ATOM 830 C C . GLU A 1 105 ? -8.367 11.414 11.906 1 96.88 105 GLU A C 1
ATOM 832 O O . GLU A 1 105 ? -8.891 10.391 11.453 1 96.88 105 GLU A O 1
ATOM 837 N N . VAL A 1 106 ? -7.066 11.719 11.938 1 98.5 106 VAL A N 1
ATOM 838 C CA . VAL A 1 106 ? -6.098 10.672 11.617 1 98.5 106 VAL A CA 1
ATOM 839 C C . VAL A 1 106 ? -5.082 10.547 12.75 1 98.5 106 VAL A C 1
ATOM 841 O O . VAL A 1 106 ? -4.609 11.555 13.281 1 98.5 106 VAL A O 1
ATOM 844 N N . THR A 1 107 ? -4.844 9.367 13.148 1 98.44 107 THR A N 1
ATOM 845 C CA . THR A 1 107 ? -3.703 9.07 14.008 1 98.44 107 THR A CA 1
ATOM 846 C C . THR A 1 107 ? -2.557 8.461 13.203 1 98.44 107 THR A C 1
ATOM 848 O O . THR A 1 107 ? -2.729 7.434 12.547 1 98.44 107 THR A O 1
ATOM 851 N N . LEU A 1 108 ? -1.45 9.148 13.25 1 98.44 108 LEU A N 1
ATOM 852 C CA . LEU A 1 108 ? -0.257 8.703 12.539 1 98.44 108 LEU A CA 1
ATOM 853 C C . LEU A 1 108 ? 0.741 8.062 13.5 1 98.44 108 LEU A C 1
ATOM 855 O O . LEU A 1 108 ? 1.024 8.617 14.57 1 98.44 108 LEU A O 1
ATOM 859 N N . TYR A 1 109 ? 1.178 6.84 13.148 1 98.19 109 TYR A N 1
ATOM 860 C CA . TYR A 1 109 ? 2.248 6.176 13.883 1 98.19 109 TYR A CA 1
ATOM 861 C C . TYR A 1 109 ? 3.482 6 13.008 1 98.19 109 TYR A C 1
ATOM 863 O O . TYR A 1 109 ? 3.369 5.695 11.812 1 98.19 109 TYR A O 1
ATOM 871 N N . ASP A 1 110 ? 4.605 6.262 13.602 1 97.62 110 ASP A N 1
ATOM 872 C CA . ASP A 1 110 ? 5.898 5.906 13.023 1 97.62 110 ASP A CA 1
ATOM 873 C C . ASP A 1 110 ? 6.477 4.66 13.695 1 97.62 110 ASP A C 1
ATOM 875 O O . ASP A 1 110 ? 7.066 4.75 14.773 1 97.62 110 ASP A O 1
ATOM 879 N N . LEU A 1 111 ? 6.402 3.539 13 1 98.06 111 LEU A N 1
ATOM 880 C CA . LEU A 1 111 ? 6.684 2.256 13.633 1 98.06 111 LEU A CA 1
ATOM 881 C C . LEU A 1 111 ? 8.188 2.041 13.781 1 98.06 111 LEU A C 1
ATOM 883 O O . LEU A 1 111 ? 8.617 1.154 14.523 1 98.06 111 LEU A O 1
ATOM 887 N N . LEU A 1 112 ? 8.984 2.766 13.031 1 96.19 112 LEU A N 1
ATOM 888 C CA . LEU A 1 112 ? 10.422 2.701 13.242 1 96.19 112 LEU A CA 1
ATOM 889 C C . LEU A 1 112 ? 10.797 3.32 14.586 1 96.19 112 LEU A C 1
ATOM 891 O O . LEU A 1 112 ? 11.578 2.74 15.344 1 96.19 112 LEU A O 1
ATOM 895 N N . ASP A 1 113 ? 10.25 4.41 14.953 1 94.69 113 ASP A N 1
ATOM 896 C CA . ASP A 1 113 ? 10.539 5.141 16.188 1 94.69 113 ASP A CA 1
ATOM 897 C C . ASP A 1 113 ? 9.672 4.641 17.344 1 94.69 113 ASP A C 1
ATOM 899 O O . ASP A 1 113 ? 10.062 4.73 18.5 1 94.69 113 ASP A O 1
ATOM 903 N N . ASP A 1 114 ? 8.5 4.152 17 1 96.62 114 ASP A N 1
ATOM 904 C CA . ASP A 1 114 ? 7.504 3.756 18 1 96.62 114 ASP A CA 1
ATOM 905 C C . ASP A 1 114 ? 6.82 2.451 17.594 1 96.62 114 ASP A C 1
ATOM 907 O O . ASP A 1 114 ? 5.625 2.439 17.297 1 96.62 114 ASP A O 1
ATOM 911 N N . PRO A 1 115 ? 7.531 1.348 17.672 1 96.12 115 PRO A N 1
ATOM 912 C CA . PRO A 1 115 ? 6.969 0.07 17.219 1 96.12 115 PRO A CA 1
ATOM 913 C C . PRO A 1 115 ? 5.773 -0.373 18.062 1 96.12 115 PRO A C 1
ATOM 915 O O . PRO A 1 115 ? 4.965 -1.188 17.609 1 96.12 115 PRO A O 1
ATOM 918 N N . GLU A 1 116 ? 5.625 0.196 19.266 1 97.44 116 GLU A N 1
ATOM 919 C CA . GLU A 1 116 ? 4.539 -0.204 20.156 1 97.44 116 GLU A CA 1
ATOM 920 C C . GLU A 1 116 ? 3.34 0.731 20.016 1 97.44 116 GLU A C 1
ATOM 922 O O . GLU A 1 116 ? 2.322 0.547 20.688 1 97.44 116 GLU A O 1
ATOM 927 N N . GLU A 1 117 ? 3.414 1.615 19.109 1 97.19 117 GLU A N 1
ATOM 928 C CA . GLU A 1 117 ? 2.32 2.545 18.844 1 97.19 117 GLU A CA 1
ATOM 929 C C . GLU A 1 117 ? 1.896 3.279 20.109 1 97.19 117 GLU A C 1
ATOM 931 O O . GLU A 1 117 ? 0.705 3.373 20.406 1 97.19 117 GLU A O 1
ATOM 936 N N . LYS A 1 118 ? 2.826 3.834 20.891 1 97.62 118 LYS A N 1
ATOM 937 C CA . LYS A 1 118 ? 2.572 4.531 22.141 1 97.62 118 LYS A CA 1
ATOM 938 C C . LYS A 1 118 ? 2.727 6.039 21.984 1 97.62 118 LYS A C 1
ATOM 940 O O . LYS A 1 118 ? 2.479 6.801 22.922 1 97.62 118 LYS A O 1
ATOM 945 N N . LYS A 1 119 ? 3.15 6.477 20.875 1 96.56 119 LYS A N 1
ATOM 946 C CA . LYS A 1 119 ? 3.363 7.898 20.609 1 96.56 119 LYS A CA 1
ATOM 947 C C . LYS A 1 119 ? 2.58 8.352 19.375 1 96.56 119 LYS A C 1
ATOM 949 O O . LYS A 1 119 ? 3.168 8.742 18.375 1 96.56 119 LYS A O 1
ATOM 954 N N . PRO A 1 120 ? 1.304 8.391 19.531 1 97.31 120 PRO A N 1
ATOM 955 C CA . PRO A 1 120 ? 0.474 8.789 18.391 1 97.31 120 PRO A CA 1
ATOM 956 C C . PRO A 1 120 ? 0.67 10.258 18 1 97.31 120 PRO A C 1
ATOM 958 O O . PRO A 1 120 ? 0.853 11.109 18.875 1 97.31 120 PRO A O 1
ATOM 961 N N . ILE A 1 121 ? 0.696 10.523 16.75 1 97.62 121 ILE A N 1
ATOM 962 C CA . ILE A 1 121 ? 0.606 11.867 16.203 1 97.62 121 ILE A CA 1
ATOM 963 C C . ILE A 1 121 ? -0.823 12.148 15.742 1 97.62 121 ILE A C 1
ATOM 965 O O . ILE A 1 121 ? -1.312 11.508 14.805 1 97.62 121 ILE A O 1
ATOM 969 N N . LEU A 1 122 ? -1.467 13.086 16.391 1 97.38 122 LEU A N 1
ATOM 970 C CA . LEU A 1 122 ? -2.871 13.352 16.094 1 97.38 122 LEU A CA 1
ATOM 971 C C . LEU A 1 122 ? -3.008 14.406 15.008 1 97.38 122 LEU A C 1
ATOM 973 O O . LEU A 1 122 ? -2.381 15.461 15.07 1 97.38 122 LEU A O 1
ATOM 977 N N . CYS A 1 123 ? -3.742 14.062 14.016 1 98.12 123 CYS A N 1
ATOM 978 C CA . CYS A 1 123 ? -3.994 14.938 12.875 1 98.12 123 CYS A CA 1
ATOM 979 C C . CYS A 1 123 ? -5.484 15.211 12.727 1 98.12 123 CYS A C 1
ATOM 981 O O . CYS A 1 123 ? -6.305 14.297 12.82 1 98.12 123 CYS A O 1
ATOM 983 N N . THR A 1 124 ? -5.844 16.484 12.516 1 96.69 124 THR A N 1
ATOM 984 C CA . THR A 1 124 ? -7.242 16.891 12.383 1 96.69 124 THR A CA 1
ATOM 985 C C . THR A 1 124 ? -7.504 17.5 11.016 1 96.69 124 THR A C 1
ATOM 987 O O . THR A 1 124 ? -6.699 18.297 10.516 1 96.69 124 THR A O 1
ATOM 990 N N . ASP A 1 125 ? -8.586 17.078 10.367 1 97.38 125 ASP A N 1
ATOM 991 C CA . ASP A 1 125 ? -9.023 17.656 9.102 1 97.38 125 ASP A CA 1
ATOM 992 C C . ASP A 1 125 ? -9.18 19.172 9.211 1 97.38 125 ASP A C 1
ATOM 994 O O . ASP A 1 125 ? -9.914 19.656 10.07 1 97.38 125 ASP A O 1
ATOM 998 N N . GLU A 1 126 ? -8.547 19.891 8.297 1 95.25 126 GLU A N 1
ATOM 999 C CA . GLU A 1 126 ? -8.516 21.344 8.375 1 95.25 126 GLU A CA 1
ATOM 1000 C C . GLU A 1 126 ? -9.898 21.938 8.109 1 95.25 126 GLU A C 1
ATOM 1002 O O . GLU A 1 126 ? -10.203 23.047 8.57 1 95.25 126 GLU A O 1
ATOM 1007 N N . SER A 1 127 ? -10.656 21.203 7.285 1 90.94 127 SER A N 1
ATOM 1008 C CA . SER A 1 127 ? -11.977 21.719 6.93 1 90.94 127 SER A CA 1
ATOM 1009 C C . SER A 1 127 ? -12.852 21.891 8.164 1 90.94 127 SER A C 1
ATOM 1011 O O . SER A 1 127 ? -13.828 22.641 8.141 1 90.94 127 SER A O 1
ATOM 1013 N N . ILE A 1 128 ? -12.602 21.281 9.266 1 84.19 128 ILE A N 1
ATOM 1014 C CA . ILE A 1 128 ? -13.43 21.375 10.461 1 84.19 128 ILE A CA 1
ATOM 1015 C C . ILE A 1 128 ? -12.82 22.391 11.43 1 84.19 128 ILE A C 1
ATOM 1017 O O . ILE A 1 128 ? -13.469 22.797 12.398 1 84.19 128 ILE A O 1
ATOM 1021 N N . LEU A 1 129 ? -11.617 22.672 11.258 1 74.69 129 LEU A N 1
ATOM 1022 C CA . LEU A 1 129 ? -10.961 23.641 12.125 1 74.69 129 LEU A CA 1
ATOM 1023 C C . LEU A 1 129 ? -11.492 25.047 11.875 1 74.69 129 LEU A C 1
ATOM 1025 O O . LEU A 1 129 ? -11.414 25.906 12.758 1 74.69 129 LEU A O 1
ATOM 1029 N N . LEU A 1 130 ? -11.883 25.312 10.711 1 62.19 130 LEU A N 1
ATOM 1030 C CA . LEU A 1 130 ? -12.383 26.641 10.398 1 62.19 130 LEU A CA 1
ATOM 1031 C C . LEU A 1 130 ? -13.734 26.875 11.055 1 62.19 130 LEU A C 1
ATOM 1033 O O . LEU A 1 130 ? -14.219 28.016 11.094 1 62.19 130 LEU A O 1
ATOM 1037 N N . PHE A 1 131 ? -14.383 25.828 11.609 1 51.38 131 PHE A N 1
ATOM 1038 C CA . PHE A 1 131 ? -15.609 26.203 12.305 1 51.38 131 PHE A CA 1
ATOM 1039 C C . PHE A 1 131 ? -15.445 26.078 13.812 1 51.38 131 PHE A C 1
ATOM 1041 O O . PHE A 1 131 ? -14.656 25.25 14.289 1 51.38 131 PHE A O 1
ATOM 1048 N N . MET B 1 1 ? -33.312 -34.406 -75.188 1 38.34 1 MET B N 1
ATOM 1049 C CA . MET B 1 1 ? -33.562 -34.312 -73.75 1 38.34 1 MET B CA 1
ATOM 1050 C C . MET B 1 1 ? -32.625 -33.25 -73.125 1 38.34 1 MET B C 1
ATOM 1052 O O . MET B 1 1 ? -31.406 -33.344 -73.25 1 38.34 1 MET B O 1
ATOM 1056 N N . LYS B 1 2 ? -33.188 -31.953 -73 1 47.28 2 LYS B N 1
ATOM 1057 C CA . LYS B 1 2 ? -32.531 -30.734 -72.562 1 47.28 2 LYS B CA 1
ATOM 1058 C C . LYS B 1 2 ? -32 -30.891 -71.125 1 47.28 2 LYS B C 1
ATOM 1060 O O . LYS B 1 2 ? -32.75 -31.266 -70.25 1 47.28 2 LYS B O 1
ATOM 1065 N N . LYS B 1 3 ? -30.672 -31.188 -70.938 1 50.62 3 LYS B N 1
ATOM 1066 C CA . LYS B 1 3 ? -29.891 -31.312 -69.688 1 50.62 3 LYS B CA 1
ATOM 1067 C C . LYS B 1 3 ? -29.984 -30.047 -68.875 1 50.62 3 LYS B C 1
ATOM 1069 O O . LYS B 1 3 ? -29.641 -28.953 -69.312 1 50.62 3 LYS B O 1
ATOM 1074 N N . THR B 1 4 ? -31.109 -29.891 -68 1 52.22 4 THR B N 1
ATOM 1075 C CA . THR B 1 4 ? -31.281 -28.797 -67.062 1 52.22 4 THR B CA 1
ATOM 1076 C C . THR B 1 4 ? -30.141 -28.781 -66.062 1 52.22 4 THR B C 1
ATOM 1078 O O . THR B 1 4 ? -29.859 -29.797 -65.375 1 52.22 4 THR B O 1
ATOM 1081 N N . LEU B 1 5 ? -29.141 -27.953 -66.188 1 52.62 5 LEU B N 1
ATOM 1082 C CA . LEU B 1 5 ? -28.016 -27.656 -65.312 1 52.62 5 LEU B CA 1
ATOM 1083 C C . LEU B 1 5 ? -28.5 -27.062 -64 1 52.62 5 LEU B C 1
ATOM 1085 O O . LEU B 1 5 ? -29.125 -26 -64 1 52.62 5 LEU B O 1
ATOM 1089 N N . HIS B 1 6 ? -28.938 -27.906 -63.031 1 55.34 6 HIS B N 1
ATOM 1090 C CA . HIS B 1 6 ? -29.266 -27.422 -61.719 1 55.34 6 HIS B CA 1
ATOM 1091 C C . HIS B 1 6 ? -28.062 -26.75 -61.062 1 55.34 6 HIS B C 1
ATOM 1093 O O . HIS B 1 6 ? -27 -27.359 -60.938 1 55.34 6 HIS B O 1
ATOM 1099 N N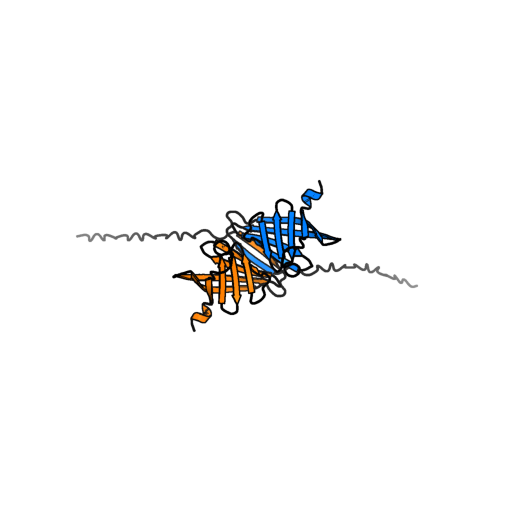 . ILE B 1 7 ? -27.922 -25.438 -61.188 1 54.34 7 ILE B N 1
ATOM 1100 C CA . ILE B 1 7 ? -26.938 -24.594 -60.531 1 54.34 7 ILE B CA 1
ATOM 1101 C C . ILE B 1 7 ? -27.188 -24.594 -59 1 54.34 7 ILE B C 1
ATOM 1103 O O . ILE B 1 7 ? -28.25 -24.188 -58.562 1 54.34 7 ILE B O 1
ATOM 1107 N N . LEU B 1 8 ? -26.703 -25.625 -58.281 1 49.91 8 LEU B N 1
ATOM 1108 C CA . LEU B 1 8 ? -26.703 -25.641 -56.812 1 49.91 8 LEU B CA 1
ATOM 1109 C C . LEU B 1 8 ? -25.969 -24.438 -56.25 1 49.91 8 LEU B C 1
ATOM 1111 O O . LEU B 1 8 ? -24.766 -24.281 -56.469 1 49.91 8 LEU B O 1
ATOM 1115 N N . GLY B 1 9 ? -26.641 -23.281 -56.031 1 47.09 9 GLY B N 1
ATOM 1116 C CA . GLY B 1 9 ? -26.094 -22.109 -55.375 1 47.09 9 GLY B CA 1
ATOM 1117 C C . GLY B 1 9 ? -25.672 -22.375 -53.938 1 47.09 9 GLY B C 1
ATOM 1118 O O . GLY B 1 9 ? -26.484 -22.828 -53.125 1 47.09 9 GLY B O 1
ATOM 1119 N N . PHE B 1 10 ? -24.422 -22.734 -53.688 1 52.38 10 PHE B N 1
ATOM 1120 C CA . PHE B 1 10 ? -23.828 -22.844 -52.344 1 52.38 10 PHE B CA 1
ATOM 1121 C C . PHE B 1 10 ? -23.922 -21.516 -51.594 1 52.38 10 PHE B C 1
ATOM 1123 O O . PHE B 1 10 ? -23.328 -20.516 -52 1 52.38 10 PHE B O 1
ATOM 1130 N N . PHE B 1 11 ? -25.031 -21.266 -50.844 1 51.03 11 PHE B N 1
ATOM 1131 C CA . PHE B 1 11 ? -25.094 -20.156 -49.906 1 51.03 11 PHE B CA 1
ATOM 1132 C C . PHE B 1 11 ? -24.094 -20.344 -48.781 1 51.03 11 PHE B C 1
ATOM 1134 O O . PHE B 1 11 ? -24.188 -21.297 -48 1 51.03 11 PHE B O 1
ATOM 1141 N N . ALA B 1 12 ? -22.828 -19.828 -48.875 1 48.03 12 ALA B N 1
ATOM 1142 C CA . ALA B 1 12 ? -21.844 -19.75 -47.812 1 48.03 12 ALA B CA 1
ATOM 1143 C C . ALA B 1 12 ? -22.375 -18.938 -46.625 1 48.03 12 ALA B C 1
ATOM 1145 O O . ALA B 1 12 ? -22.672 -17.75 -46.781 1 48.03 12 ALA B O 1
ATOM 1146 N N . ALA B 1 13 ? -23.016 -19.547 -45.562 1 50.38 13 ALA B N 1
ATOM 1147 C CA . ALA B 1 13 ? -23.312 -18.938 -44.281 1 50.38 13 ALA B CA 1
ATOM 1148 C C . ALA B 1 13 ? -22.047 -18.375 -43.625 1 50.38 13 ALA B C 1
ATOM 1150 O O . ALA B 1 13 ? -21.156 -19.141 -43.25 1 50.38 13 ALA B O 1
ATOM 1151 N N . LEU B 1 14 ? -21.609 -17.125 -43.875 1 52.72 14 LEU B N 1
ATOM 1152 C CA . LEU B 1 14 ? -20.594 -16.438 -43.094 1 52.72 14 LEU B CA 1
ATOM 1153 C C . LEU B 1 14 ? -21 -16.328 -41.625 1 52.72 14 LEU B C 1
ATOM 1155 O O . LEU B 1 14 ? -21.953 -15.625 -41.281 1 52.72 14 LEU B O 1
ATOM 1159 N N . ASN B 1 15 ? -20.766 -17.375 -40.781 1 52.44 15 ASN B N 1
ATOM 1160 C CA . ASN B 1 15 ? -20.891 -17.25 -39.344 1 52.44 15 ASN B CA 1
ATOM 1161 C C . ASN B 1 15 ? -19.984 -16.156 -38.781 1 52.44 15 ASN B C 1
ATOM 1163 O O . ASN B 1 15 ? -18.766 -16.266 -38.875 1 52.44 15 ASN B O 1
ATOM 1167 N N . LEU B 1 16 ? -20.469 -14.891 -38.594 1 52.06 16 LEU B N 1
ATOM 1168 C CA . LEU B 1 16 ? -19.859 -13.852 -37.781 1 52.06 16 LEU B CA 1
ATOM 1169 C C . LEU B 1 16 ? -19.797 -14.273 -36.312 1 52.06 16 LEU B C 1
ATOM 1171 O O . LEU B 1 16 ? -20.828 -14.359 -35.656 1 52.06 16 LEU B O 1
ATOM 1175 N N . SER B 1 17 ? -18.859 -15.133 -35.938 1 54.09 17 SER B N 1
ATOM 1176 C CA . SER B 1 17 ? -18.578 -15.305 -34.5 1 54.09 17 SER B CA 1
ATOM 1177 C C . SER B 1 17 ? -18.422 -13.953 -33.812 1 54.09 17 SER B C 1
ATOM 1179 O O . SER B 1 17 ? -17.531 -13.172 -34.156 1 54.09 17 SER B O 1
ATOM 1181 N N . LEU B 1 18 ? -19.391 -13.438 -33.031 1 49.97 18 LEU B N 1
ATOM 1182 C CA . LEU B 1 18 ? -19.297 -12.398 -32 1 49.97 18 LEU B CA 1
ATOM 1183 C C . LEU B 1 18 ? -18.266 -12.758 -30.938 1 49.97 18 LEU B C 1
ATOM 1185 O O . LEU B 1 18 ? -18.516 -13.602 -30.078 1 49.97 18 LEU B O 1
ATOM 1189 N N . PHE B 1 19 ? -16.906 -12.539 -31.172 1 53.69 19 PHE B N 1
ATOM 1190 C CA . PHE B 1 19 ? -16 -12.398 -30.031 1 53.69 19 PHE B CA 1
ATOM 1191 C C . PHE B 1 19 ? -16.594 -11.492 -28.969 1 53.69 19 PHE B C 1
ATOM 1193 O O . PHE B 1 19 ? -16.781 -10.297 -29.203 1 53.69 19 PHE B O 1
ATOM 1200 N N . SER B 1 20 ? -17.375 -11.953 -28 1 47.12 20 SER B N 1
ATOM 1201 C CA . SER B 1 20 ? -17.594 -11.195 -26.781 1 47.12 20 SER B CA 1
ATOM 1202 C C . SER B 1 20 ? -16.281 -10.68 -26.203 1 47.12 20 SER B C 1
ATOM 1204 O O . SER B 1 20 ? -15.477 -11.461 -25.688 1 47.12 20 SER B O 1
ATOM 1206 N N . SER B 1 21 ? -15.711 -9.578 -26.594 1 48.25 21 SER B N 1
ATOM 1207 C CA . SER B 1 21 ? -14.75 -8.867 -25.766 1 48.25 21 SER B CA 1
ATOM 1208 C C . SER B 1 21 ? -15.234 -8.766 -24.312 1 48.25 21 SER B C 1
ATOM 1210 O O . SER B 1 21 ? -16.219 -8.07 -24.031 1 48.25 21 SER B O 1
ATOM 1212 N N . ASN B 1 22 ? -15.297 -9.773 -23.516 1 46.12 22 ASN B N 1
ATOM 1213 C CA . ASN B 1 22 ? -15.383 -9.492 -22.078 1 46.12 22 ASN B CA 1
ATOM 1214 C C . ASN B 1 22 ? -14.82 -8.109 -21.75 1 46.12 22 ASN B C 1
ATOM 1216 O O . ASN B 1 22 ? -13.875 -7.648 -22.391 1 46.12 22 ASN B O 1
ATOM 1220 N N . ASN B 1 23 ? -15.422 -7.184 -20.875 1 47.78 23 ASN B N 1
ATOM 1221 C CA . ASN B 1 23 ? -15.398 -5.82 -20.359 1 47.78 23 ASN B CA 1
ATOM 1222 C C . ASN B 1 23 ? -13.977 -5.371 -20.016 1 47.78 23 ASN B C 1
ATOM 1224 O O . ASN B 1 23 ? -13.305 -5.992 -19.188 1 47.78 23 ASN B O 1
ATOM 1228 N N . ALA B 1 24 ? -13.172 -4.418 -20.797 1 53.47 24 ALA B N 1
ATOM 1229 C CA . ALA B 1 24 ? -12.086 -3.445 -20.922 1 53.47 24 ALA B CA 1
ATOM 1230 C C . ALA B 1 24 ? -11.906 -2.645 -19.641 1 53.47 24 ALA B C 1
ATOM 1232 O O . ALA B 1 24 ? -12.883 -2.139 -19.078 1 53.47 24 ALA B O 1
ATOM 1233 N N . PHE B 1 25 ? -10.969 -2.971 -18.781 1 61.56 25 PHE B N 1
ATOM 1234 C CA . PHE B 1 25 ? -10.5 -1.981 -17.828 1 61.56 25 PHE B CA 1
ATOM 1235 C C . PHE B 1 25 ? -10.406 -0.604 -18.469 1 61.56 25 PHE B C 1
ATOM 1237 O O . PHE B 1 25 ? -9.695 -0.423 -19.453 1 61.56 25 PHE B O 1
ATOM 1244 N N . SER B 1 26 ? -11.445 0.205 -18.172 1 75.56 26 SER B N 1
ATOM 1245 C CA . SER B 1 26 ? -11.344 1.543 -18.75 1 75.56 26 SER B CA 1
ATOM 1246 C C . SER B 1 26 ? -11.008 2.576 -17.688 1 75.56 26 SER B C 1
ATOM 1248 O O . SER B 1 26 ? -11.008 3.779 -17.953 1 75.56 26 SER B O 1
ATOM 1250 N N . GLY B 1 27 ? -10.508 2.188 -16.422 1 91.94 27 GLY B N 1
ATOM 1251 C CA . GLY B 1 27 ? -10.086 3.176 -15.438 1 91.94 27 GLY B CA 1
ATOM 1252 C C . GLY B 1 27 ? -8.641 3.002 -14.992 1 91.94 27 GLY B C 1
ATOM 1253 O O . GLY B 1 27 ? -7.973 2.053 -15.406 1 91.94 27 GLY B O 1
ATOM 1254 N N . SER B 1 28 ? -8.047 4.031 -14.492 1 95.62 28 SER B N 1
ATOM 1255 C CA . SER B 1 28 ? -6.691 3.936 -13.969 1 95.62 28 SER B CA 1
ATOM 1256 C C . SER B 1 28 ? -6.508 4.816 -12.742 1 95.62 28 SER B C 1
ATOM 1258 O O . SER B 1 28 ? -7.121 5.883 -12.633 1 95.62 28 SER B O 1
ATOM 1260 N N . LEU B 1 29 ? -5.738 4.254 -11.797 1 97.06 29 LEU B N 1
ATOM 1261 C CA . LEU B 1 29 ? -5.125 5.09 -10.766 1 97.06 29 LEU B CA 1
ATOM 1262 C C . LEU B 1 29 ? -3.709 5.484 -11.164 1 97.06 29 LEU B C 1
ATOM 1264 O O . LEU B 1 29 ? -2.881 4.625 -11.469 1 97.06 29 LEU B O 1
ATOM 1268 N N . ILE B 1 30 ? -3.471 6.82 -11.18 1 96.31 30 ILE B N 1
ATOM 1269 C CA . ILE B 1 30 ? -2.176 7.336 -11.617 1 96.31 30 ILE B CA 1
ATOM 1270 C C . ILE B 1 30 ? -1.44 7.949 -10.43 1 96.31 30 ILE B C 1
ATOM 1272 O O . ILE B 1 30 ? -1.958 8.852 -9.766 1 96.31 30 ILE B O 1
ATOM 1276 N N . ILE B 1 31 ? -0.332 7.422 -10.102 1 97.12 31 ILE B N 1
ATOM 1277 C CA . ILE B 1 31 ? 0.562 7.98 -9.094 1 97.12 31 ILE B CA 1
ATOM 1278 C C . ILE B 1 31 ? 1.732 8.688 -9.773 1 97.12 31 ILE B C 1
ATOM 1280 O O . ILE B 1 31 ? 2.584 8.039 -10.383 1 97.12 31 ILE B O 1
ATOM 1284 N N . GLU B 1 32 ? 1.761 9.977 -9.695 1 95.75 32 GLU B N 1
ATOM 1285 C CA . GLU B 1 32 ? 2.85 10.734 -10.297 1 95.75 32 GLU B CA 1
ATOM 1286 C C . GLU B 1 32 ? 4.137 10.594 -9.484 1 95.75 32 GLU B C 1
ATOM 1288 O O . GLU B 1 32 ? 4.125 10.75 -8.266 1 95.75 32 GLU B O 1
ATOM 1293 N N . VAL B 1 33 ? 5.191 10.266 -10.117 1 96.44 33 VAL B N 1
ATOM 1294 C CA . VAL B 1 33 ? 6.473 10.039 -9.453 1 96.44 33 VAL B CA 1
ATOM 1295 C C . VAL B 1 33 ? 7.594 10.695 -10.258 1 96.44 33 VAL B C 1
ATOM 1297 O O . VAL B 1 33 ? 7.414 11.031 -11.43 1 96.44 33 VAL B O 1
ATOM 1300 N N . PRO B 1 34 ? 8.711 10.992 -9.586 1 92.62 34 PRO B N 1
ATOM 1301 C CA . PRO B 1 34 ? 9.852 11.461 -10.375 1 92.62 34 PRO B CA 1
ATOM 1302 C C . PRO B 1 34 ? 10.289 10.461 -11.438 1 92.62 34 PRO B C 1
ATOM 1304 O O . PRO B 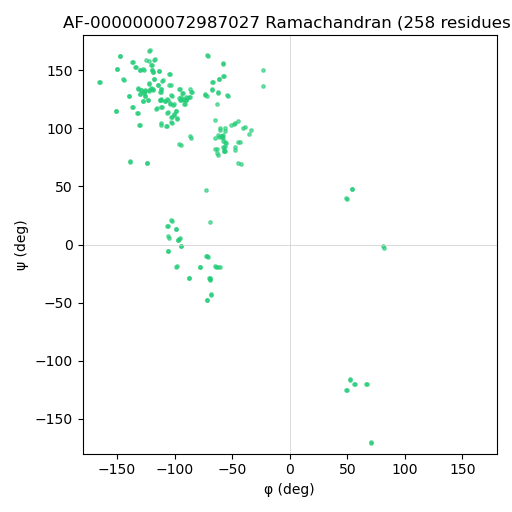1 34 ? 10.016 9.258 -11.312 1 92.62 34 PRO B O 1
ATOM 1307 N N . ASP B 1 35 ? 10.938 10.961 -12.477 1 93.25 35 ASP B N 1
ATOM 1308 C CA . ASP B 1 35 ? 11.336 10.07 -13.562 1 93.25 35 ASP B CA 1
ATOM 1309 C C . ASP B 1 35 ? 12.844 9.805 -13.531 1 93.25 35 ASP B C 1
ATOM 1311 O O . ASP B 1 35 ? 13.398 9.234 -14.477 1 93.25 35 ASP B O 1
ATOM 1315 N N . ASP B 1 36 ? 13.508 10.289 -12.445 1 92 36 ASP B N 1
ATOM 1316 C CA . ASP B 1 36 ? 14.922 10.008 -12.234 1 92 36 ASP B CA 1
ATOM 1317 C C . ASP B 1 36 ? 15.18 9.508 -10.812 1 92 36 ASP B C 1
ATOM 1319 O O . ASP B 1 36 ? 15.234 10.305 -9.875 1 92 36 ASP B O 1
ATOM 1323 N N . PRO B 1 37 ? 15.383 8.195 -10.625 1 93.44 37 PRO B N 1
ATOM 1324 C CA . PRO B 1 37 ? 15.414 7.164 -11.664 1 93.44 37 PRO B CA 1
ATOM 1325 C C . PRO B 1 37 ? 14.031 6.875 -12.25 1 93.44 37 PRO B C 1
ATOM 1327 O O . PRO B 1 37 ? 13.016 7.188 -11.625 1 93.44 37 PRO B O 1
ATOM 1330 N N . GLU B 1 38 ? 13.992 6.227 -13.406 1 95.19 38 GLU B N 1
ATOM 1331 C CA . GLU B 1 38 ? 12.742 5.898 -14.086 1 95.19 38 GLU B CA 1
ATOM 1332 C C . GLU B 1 38 ? 11.945 4.863 -13.305 1 95.19 38 GLU B C 1
ATOM 1334 O O . GLU B 1 38 ? 12.5 3.885 -12.805 1 95.19 38 GLU B O 1
ATOM 1339 N N . PRO B 1 39 ? 10.602 5.117 -13.133 1 97.5 39 PRO B N 1
ATOM 1340 C CA . PRO B 1 39 ? 9.766 4.074 -12.539 1 97.5 39 PRO B CA 1
ATOM 1341 C C . PRO B 1 39 ? 9.812 2.762 -13.32 1 97.5 39 PRO B C 1
ATOM 1343 O O . PRO B 1 39 ? 9.977 2.771 -14.539 1 97.5 39 PRO B O 1
ATOM 1346 N N . THR B 1 40 ? 9.742 1.659 -12.617 1 97.69 40 THR B N 1
ATOM 1347 C CA . THR B 1 40 ? 9.82 0.354 -13.258 1 97.69 40 THR B CA 1
ATOM 1348 C C . THR B 1 40 ? 8.641 -0.524 -12.859 1 97.69 40 THR B C 1
ATOM 1350 O O . THR B 1 40 ? 8.07 -0.347 -11.781 1 97.69 40 THR B O 1
ATOM 1353 N N . THR B 1 41 ? 8.234 -1.424 -13.727 1 97.88 41 THR B N 1
ATOM 1354 C CA . THR B 1 41 ? 7.254 -2.477 -13.492 1 97.88 41 THR B CA 1
ATOM 1355 C C . THR B 1 41 ? 7.828 -3.842 -13.852 1 97.88 41 THR B C 1
ATOM 1357 O O . THR B 1 41 ? 8.484 -3.99 -14.891 1 97.88 41 THR B O 1
ATOM 1360 N N . GLN B 1 42 ? 7.738 -4.781 -12.945 1 97.81 42 GLN B N 1
ATOM 1361 C CA . GLN B 1 42 ? 8.195 -6.148 -13.172 1 97.81 42 GLN B CA 1
ATOM 1362 C C . GLN B 1 42 ? 7.117 -7.16 -12.805 1 97.81 42 GLN B C 1
ATOM 1364 O O . GLN B 1 42 ? 6.477 -7.039 -11.758 1 97.81 42 GLN B O 1
ATOM 1369 N N . THR B 1 43 ? 6.906 -8.102 -13.672 1 98.38 43 THR B N 1
ATOM 1370 C CA . THR B 1 43 ? 5.953 -9.172 -13.398 1 98.38 43 THR B CA 1
ATOM 1371 C C . THR B 1 43 ? 6.68 -10.477 -13.086 1 98.38 43 THR B C 1
ATOM 1373 O O . THR B 1 43 ? 7.578 -10.891 -13.82 1 98.38 43 THR B O 1
ATOM 1376 N N . ILE B 1 44 ? 6.414 -11.086 -11.984 1 98.19 44 ILE B N 1
ATOM 1377 C CA . ILE B 1 44 ? 6.953 -12.391 -11.617 1 98.19 44 ILE B CA 1
ATOM 1378 C C . ILE B 1 44 ? 5.805 -13.359 -11.344 1 98.19 44 ILE B C 1
ATOM 1380 O O . ILE B 1 44 ? 4.836 -13.016 -10.664 1 98.19 44 ILE B O 1
ATOM 1384 N N . ALA B 1 45 ? 5.887 -14.523 -11.898 1 98.25 45 ALA B N 1
ATOM 1385 C CA . ALA B 1 45 ? 4.906 -15.578 -11.648 1 98.25 45 ALA B CA 1
ATOM 1386 C C . ALA B 1 45 ? 5.395 -16.531 -10.57 1 98.25 45 ALA B C 1
ATOM 1388 O O . ALA B 1 45 ? 6.547 -16.969 -10.594 1 98.25 45 ALA B O 1
ATOM 1389 N N . TYR B 1 46 ? 4.512 -16.812 -9.672 1 97.75 46 TYR B N 1
ATOM 1390 C CA . TYR B 1 46 ? 4.809 -17.734 -8.578 1 97.75 46 TYR B CA 1
ATOM 1391 C C . TYR B 1 46 ? 3.867 -18.922 -8.602 1 97.75 46 TYR B C 1
ATOM 1393 O O . TYR B 1 46 ? 2.709 -18.812 -9.008 1 97.75 46 TYR B O 1
ATOM 1401 N N . GLU B 1 47 ? 4.379 -20.016 -8.133 1 97 47 GLU B N 1
ATOM 1402 C CA . GLU B 1 47 ? 3.553 -21.172 -7.754 1 97 47 GLU B CA 1
ATOM 1403 C C . GLU B 1 47 ? 3.42 -21.281 -6.238 1 97 47 GLU B C 1
ATOM 1405 O O . GLU B 1 47 ? 4.422 -21.359 -5.527 1 97 47 GLU B O 1
ATOM 1410 N N . CYS B 1 48 ? 2.201 -21.234 -5.762 1 97.69 48 CYS B N 1
ATOM 1411 C CA . CYS B 1 48 ? 1.941 -21.234 -4.328 1 97.69 48 CYS B CA 1
ATOM 1412 C C . CYS B 1 48 ? 1.304 -22.547 -3.893 1 97.69 48 CYS B C 1
ATOM 1414 O O . CYS B 1 48 ? 0.46 -23.109 -4.605 1 97.69 48 CYS B O 1
ATOM 1416 N N . LYS B 1 49 ? 1.728 -23 -2.715 1 94.75 49 LYS B N 1
ATOM 1417 C CA . LYS B 1 49 ? 1.102 -24.172 -2.111 1 94.75 49 LYS B CA 1
ATOM 1418 C C . LYS B 1 49 ? -0.127 -23.781 -1.295 1 94.75 49 LYS B C 1
ATOM 1420 O O . LYS B 1 49 ? -0.001 -23.266 -0.181 1 94.75 49 LYS B O 1
ATOM 1425 N N . ALA B 1 50 ? -1.229 -23.812 -1.817 1 88 50 ALA B N 1
ATOM 1426 C CA . ALA B 1 50 ? -2.49 -23.5 -1.149 1 88 50 ALA B CA 1
ATOM 1427 C C . ALA B 1 50 ? -3.178 -24.781 -0.655 1 88 50 ALA B C 1
ATOM 1429 O O . ALA B 1 50 ? -4.051 -25.328 -1.333 1 88 50 ALA B O 1
ATOM 1430 N N . GLY B 1 51 ? -2.76 -25.219 0.632 1 85.56 51 GLY B N 1
ATOM 1431 C CA . GLY B 1 51 ? -3.236 -26.516 1.089 1 85.56 51 GLY B CA 1
ATOM 1432 C C . GLY B 1 51 ? -2.693 -27.672 0.273 1 85.56 51 GLY B C 1
ATOM 1433 O O . GLY B 1 51 ? -1.479 -27.828 0.143 1 85.56 51 GLY B O 1
ATOM 1434 N N . THR B 1 52 ? -3.713 -28.438 -0.357 1 88.38 52 THR B N 1
ATOM 1435 C CA . THR B 1 52 ? -3.35 -29.609 -1.15 1 88.38 52 THR B CA 1
ATOM 1436 C C . THR B 1 52 ? -3.227 -29.234 -2.627 1 88.38 52 THR B C 1
ATOM 1438 O O . THR B 1 52 ? -2.836 -30.062 -3.447 1 88.38 52 THR B O 1
ATOM 1441 N N . ASN B 1 53 ? -3.479 -28 -2.924 1 91.19 53 ASN B N 1
ATOM 1442 C CA . ASN B 1 53 ? -3.455 -27.578 -4.316 1 91.19 53 ASN B CA 1
ATOM 1443 C C . ASN B 1 53 ? -2.363 -26.531 -4.566 1 91.19 53 ASN B C 1
ATOM 1445 O O . ASN B 1 53 ? -1.778 -26 -3.619 1 91.19 53 ASN B O 1
ATOM 1449 N N . LYS B 1 54 ? -2.082 -26.5 -5.855 1 94.31 54 LYS B N 1
ATOM 1450 C CA . LYS B 1 54 ? -1.174 -25.453 -6.305 1 94.31 54 LYS B CA 1
ATOM 1451 C C . LYS B 1 54 ? -1.935 -24.344 -7.023 1 94.31 54 LYS B C 1
ATOM 1453 O O . LYS B 1 54 ? -2.902 -24.609 -7.738 1 94.31 54 LYS B O 1
ATOM 1458 N N . LYS B 1 55 ? -1.494 -23.125 -6.66 1 96.19 55 LYS B N 1
ATOM 1459 C CA . LYS B 1 55 ? -2.098 -21.969 -7.309 1 96.19 55 LYS B CA 1
ATOM 1460 C C . LYS B 1 55 ? -1.03 -21.062 -7.914 1 96.19 55 LYS B C 1
ATOM 1462 O O . LYS B 1 55 ? -0.02 -20.766 -7.27 1 96.19 55 LYS B O 1
ATOM 1467 N N . ARG B 1 56 ? -1.231 -20.688 -9.164 1 96.94 56 ARG B N 1
ATOM 1468 C CA . ARG B 1 56 ? -0.329 -19.75 -9.82 1 96.94 56 ARG B CA 1
ATOM 1469 C C . ARG B 1 56 ? -0.733 -18.297 -9.531 1 96.94 56 ARG B C 1
ATOM 1471 O O . ARG B 1 56 ? -1.908 -17.953 -9.641 1 96.94 56 ARG B O 1
ATOM 1478 N N . VAL B 1 57 ? 0.234 -17.5 -9.141 1 98.19 57 VAL B N 1
ATOM 1479 C CA . VAL B 1 57 ? -0.01 -16.094 -8.859 1 98.19 57 VAL B CA 1
ATOM 1480 C C . VAL B 1 57 ? 0.977 -15.227 -9.641 1 98.19 57 VAL B C 1
ATOM 1482 O O . VAL B 1 57 ? 2.191 -15.43 -9.555 1 98.19 57 VAL B O 1
ATOM 1485 N N . GLU B 1 58 ? 0.43 -14.352 -10.414 1 98.12 58 GLU B N 1
ATOM 1486 C CA . GLU B 1 58 ? 1.254 -13.32 -11.039 1 98.12 58 GLU B CA 1
ATOM 1487 C C . GLU B 1 58 ? 1.319 -12.062 -10.18 1 98.12 58 GLU B C 1
ATOM 1489 O O . GLU B 1 58 ? 0.286 -11.492 -9.828 1 98.12 58 GLU B O 1
ATOM 1494 N N . ALA B 1 59 ? 2.531 -11.695 -9.805 1 98.75 59 ALA B N 1
ATOM 1495 C CA . ALA B 1 59 ? 2.762 -10.477 -9.023 1 98.75 59 ALA B CA 1
ATOM 1496 C C . ALA B 1 59 ? 3.432 -9.398 -9.875 1 98.75 59 ALA B C 1
ATOM 1498 O O . ALA B 1 59 ? 4.477 -9.641 -10.484 1 98.75 59 ALA B O 1
ATOM 14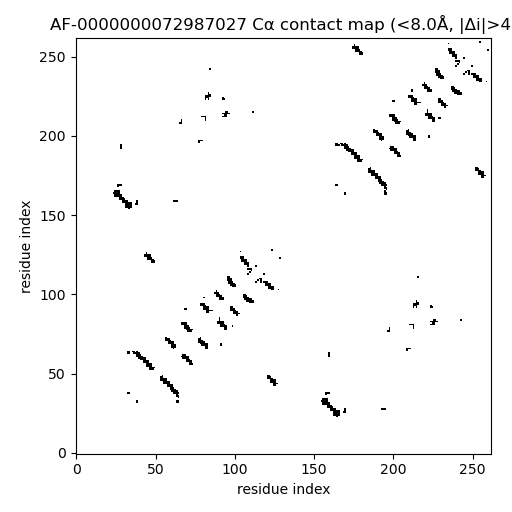99 N N . ILE B 1 60 ? 2.768 -8.227 -9.938 1 98.75 60 ILE B N 1
ATOM 1500 C CA . ILE B 1 60 ? 3.328 -7.082 -10.641 1 98.75 60 ILE B CA 1
ATOM 1501 C C . ILE B 1 60 ? 3.941 -6.109 -9.633 1 98.75 60 ILE B C 1
ATOM 1503 O O . ILE B 1 60 ? 3.229 -5.52 -8.82 1 98.75 60 ILE B O 1
ATOM 1507 N N . TYR B 1 61 ? 5.246 -5.984 -9.664 1 98.69 61 TYR B N 1
ATOM 1508 C CA . TYR B 1 61 ? 5.977 -5.062 -8.805 1 98.69 61 TYR B CA 1
ATOM 1509 C C . TYR B 1 61 ? 6.141 -3.703 -9.477 1 98.69 61 TYR B C 1
ATOM 1511 O O . TYR B 1 61 ? 6.598 -3.621 -10.617 1 98.69 61 TYR B O 1
ATOM 1519 N N . LEU B 1 62 ? 5.715 -2.678 -8.844 1 98.69 62 LEU B N 1
ATOM 1520 C CA . LEU B 1 62 ? 5.848 -1.298 -9.297 1 98.69 62 LEU B CA 1
ATOM 1521 C C . LEU B 1 62 ? 6.793 -0.515 -8.391 1 98.69 62 LEU B C 1
ATOM 1523 O O . LEU B 1 62 ? 6.574 -0.441 -7.176 1 98.69 62 LEU B O 1
ATOM 1527 N N . ASN B 1 63 ? 7.809 0.068 -8.969 1 98.31 63 ASN B N 1
ATOM 1528 C CA . ASN B 1 63 ? 8.828 0.747 -8.172 1 98.31 63 ASN B CA 1
ATOM 1529 C C . ASN B 1 63 ? 9.133 2.137 -8.719 1 98.31 63 ASN B C 1
ATOM 1531 O O . ASN B 1 63 ? 9.219 2.324 -9.938 1 98.31 63 ASN B O 1
ATOM 1535 N N . ALA B 1 64 ? 9.195 3.072 -7.883 1 97 64 ALA B N 1
ATOM 1536 C CA . ALA B 1 64 ? 9.633 4.434 -8.18 1 97 64 ALA B CA 1
ATOM 1537 C C . ALA B 1 64 ? 10.266 5.086 -6.949 1 97 64 ALA B C 1
ATOM 1539 O O . ALA B 1 64 ? 9.578 5.34 -5.953 1 97 64 ALA B O 1
ATOM 1540 N N . ASP B 1 65 ? 11.586 5.363 -7.094 1 92.81 65 ASP B N 1
ATOM 1541 C CA . ASP B 1 65 ? 12.297 5.934 -5.953 1 92.81 65 ASP B CA 1
ATOM 1542 C C . ASP B 1 65 ? 12.094 5.082 -4.699 1 92.81 65 ASP B C 1
ATOM 1544 O O . ASP B 1 65 ? 12.422 3.896 -4.688 1 92.81 65 ASP B O 1
ATOM 1548 N N . ASN B 1 66 ? 11.43 5.645 -3.633 1 94.06 66 ASN B N 1
ATOM 1549 C CA . ASN B 1 66 ? 11.25 4.922 -2.379 1 94.06 66 ASN B CA 1
ATOM 1550 C C . ASN B 1 66 ? 9.883 4.242 -2.307 1 94.06 66 ASN B C 1
ATOM 1552 O O . ASN B 1 66 ? 9.539 3.633 -1.294 1 94.06 66 ASN B O 1
ATOM 1556 N N . ILE B 1 67 ? 9.117 4.336 -3.393 1 97.5 67 ILE B N 1
ATOM 1557 C CA . ILE B 1 67 ? 7.797 3.721 -3.484 1 97.5 67 ILE B CA 1
ATOM 1558 C C . ILE B 1 67 ? 7.918 2.326 -4.094 1 97.5 67 ILE B C 1
ATOM 1560 O O . ILE B 1 67 ? 8.57 2.146 -5.125 1 97.5 67 ILE B O 1
ATOM 1564 N N . SER B 1 68 ? 7.434 1.402 -3.439 1 98.62 68 SER B N 1
ATOM 1565 C CA . SER B 1 68 ? 7.414 0.025 -3.92 1 98.62 68 SER B CA 1
ATOM 1566 C C . SER B 1 68 ? 6.074 -0.644 -3.635 1 98.62 68 SER B C 1
ATOM 1568 O O . SER B 1 68 ? 5.648 -0.722 -2.48 1 98.62 68 SER B O 1
ATOM 1570 N N . LEU B 1 69 ? 5.359 -1.06 -4.664 1 98.94 69 LEU B N 1
ATOM 1571 C CA . LEU B 1 69 ? 4.059 -1.719 -4.586 1 98.94 69 LEU B CA 1
ATOM 1572 C C . LEU B 1 69 ? 4.113 -3.105 -5.219 1 98.94 69 LEU B C 1
ATOM 1574 O O . LEU B 1 69 ? 4.969 -3.371 -6.066 1 98.94 69 LEU B O 1
ATOM 1578 N N . VAL B 1 70 ? 3.248 -3.975 -4.797 1 98.94 70 VAL B N 1
ATOM 1579 C CA . VAL B 1 70 ? 3.021 -5.223 -5.52 1 98.94 70 VAL B CA 1
ATOM 1580 C C . VAL B 1 70 ? 1.523 -5.426 -5.742 1 98.94 70 VAL B C 1
ATOM 1582 O O . VAL B 1 70 ? 0.718 -5.184 -4.84 1 98.94 70 VAL B O 1
ATOM 1585 N N . ASP B 1 71 ? 1.173 -5.695 -6.914 1 98.81 71 ASP B N 1
ATOM 1586 C CA . ASP B 1 71 ? -0.179 -5.953 -7.402 1 98.81 71 ASP B CA 1
ATOM 1587 C C . ASP B 1 71 ? -0.381 -7.438 -7.699 1 98.81 71 ASP B C 1
ATOM 1589 O O . ASP B 1 71 ? 0.294 -8 -8.562 1 98.81 71 ASP B O 1
ATOM 1593 N N . PHE B 1 72 ? -1.252 -8.102 -6.922 1 98.81 72 PHE B N 1
ATOM 1594 C CA . PHE B 1 72 ? -1.497 -9.516 -7.164 1 98.81 72 PHE B CA 1
ATOM 1595 C C . PHE B 1 72 ? -2.939 -9.883 -6.832 1 98.81 72 PHE B C 1
ATOM 1597 O O . PHE B 1 72 ? -3.656 -9.094 -6.211 1 98.81 72 PHE B O 1
ATOM 1604 N N . LYS B 1 73 ? -3.33 -11.008 -7.344 1 97.81 73 LYS B N 1
ATOM 1605 C CA . LYS B 1 73 ? -4.648 -11.555 -7.031 1 97.81 73 LYS B CA 1
ATOM 1606 C C . LYS B 1 73 ? -4.535 -12.82 -6.191 1 97.81 73 LYS B C 1
ATOM 1608 O O . LYS B 1 73 ? -3.674 -13.664 -6.445 1 97.81 73 LYS B O 1
ATOM 1613 N N . TRP B 1 74 ? -5.312 -12.898 -5.176 1 96.69 74 TRP B N 1
ATOM 1614 C CA . TRP B 1 74 ? -5.418 -14.086 -4.336 1 96.69 74 TRP B CA 1
ATOM 1615 C C . TRP B 1 74 ? -6.867 -14.344 -3.939 1 96.69 74 TRP B C 1
ATOM 1617 O O . TRP B 1 74 ? -7.543 -13.461 -3.418 1 96.69 74 TRP B O 1
ATOM 1627 N N . ASN B 1 75 ? -7.344 -15.57 -4.172 1 92 75 ASN B N 1
ATOM 1628 C CA . ASN B 1 75 ? -8.711 -15.969 -3.875 1 92 75 ASN B CA 1
ATOM 1629 C C . ASN B 1 75 ? -9.727 -14.977 -4.438 1 92 75 ASN B C 1
ATOM 1631 O O . ASN B 1 75 ? -10.625 -14.531 -3.723 1 92 75 ASN B O 1
ATOM 1635 N N . ASN B 1 76 ? -9.469 -14.477 -5.629 1 90.06 76 ASN B N 1
ATOM 1636 C CA . ASN B 1 76 ? -10.359 -13.648 -6.434 1 90.06 76 ASN B CA 1
ATOM 1637 C C . ASN B 1 76 ? -10.328 -12.188 -5.984 1 90.06 76 ASN B C 1
ATOM 1639 O O . ASN B 1 76 ? -11.039 -11.352 -6.547 1 90.06 76 ASN B O 1
ATOM 1643 N N . ASP B 1 77 ? -9.555 -11.953 -4.973 1 93.94 77 ASP B N 1
ATOM 1644 C CA . ASP B 1 77 ? -9.375 -10.562 -4.555 1 93.94 77 ASP B CA 1
ATOM 1645 C C . ASP B 1 77 ? -8.133 -9.953 -5.207 1 93.94 77 ASP B C 1
ATOM 1647 O O . ASP B 1 77 ? -7.078 -10.586 -5.254 1 93.94 77 ASP B O 1
ATOM 1651 N N . ARG B 1 78 ? -8.281 -8.844 -5.773 1 96.94 78 ARG B N 1
ATOM 1652 C CA . ARG B 1 78 ? -7.133 -8.086 -6.258 1 96.94 78 ARG B CA 1
ATOM 1653 C C . ARG B 1 78 ? -6.555 -7.199 -5.16 1 96.94 78 ARG B C 1
ATOM 1655 O O . ARG B 1 78 ? -7.285 -6.445 -4.512 1 96.94 78 ARG B O 1
ATOM 1662 N N . ILE B 1 79 ? -5.316 -7.293 -4.918 1 98.44 79 ILE B N 1
ATOM 1663 C CA . ILE B 1 79 ? -4.656 -6.613 -3.805 1 98.44 79 ILE B CA 1
ATOM 1664 C C . ILE B 1 79 ? -3.525 -5.734 -4.336 1 98.44 79 ILE B C 1
ATOM 1666 O O . ILE B 1 79 ? -2.703 -6.188 -5.133 1 98.44 79 ILE B O 1
ATOM 1670 N N . ILE B 1 80 ? -3.555 -4.449 -4.012 1 98.88 80 ILE B N 1
ATOM 1671 C CA . ILE B 1 80 ? -2.371 -3.6 -4.105 1 98.88 80 ILE B CA 1
ATOM 1672 C C . ILE B 1 80 ? -1.715 -3.479 -2.732 1 98.88 80 ILE B C 1
ATOM 1674 O O . ILE B 1 80 ? -2.283 -2.879 -1.816 1 98.88 80 ILE B O 1
ATOM 1678 N N . ALA B 1 81 ? -0.595 -4.094 -2.596 1 98.94 81 ALA B N 1
ATOM 1679 C CA . ALA B 1 81 ? 0.149 -4.031 -1.34 1 98.94 81 ALA B CA 1
ATOM 1680 C C . ALA B 1 81 ? 1.35 -3.098 -1.461 1 98.94 81 ALA B C 1
ATOM 1682 O O . ALA B 1 81 ? 1.898 -2.92 -2.551 1 98.94 81 ALA B O 1
ATOM 1683 N N . THR B 1 82 ? 1.671 -2.447 -0.381 1 98.94 82 THR B N 1
ATOM 1684 C CA . THR B 1 82 ? 2.801 -1.524 -0.362 1 98.94 82 THR B CA 1
ATOM 1685 C C . THR B 1 82 ? 3.91 -2.047 0.546 1 98.94 82 THR B C 1
ATOM 1687 O O . THR B 1 82 ? 3.641 -2.736 1.532 1 98.94 82 THR B O 1
ATOM 1690 N N . LYS B 1 83 ? 5.156 -1.703 0.183 1 98.88 83 LYS B N 1
ATOM 1691 C CA . LYS B 1 83 ? 6.301 -2.092 1.003 1 98.88 83 LYS B CA 1
ATOM 1692 C C . LYS B 1 83 ? 6.219 -1.465 2.393 1 98.88 83 LYS B C 1
ATOM 1694 O O . LYS B 1 83 ? 5.949 -0.269 2.525 1 98.88 83 LYS B O 1
ATOM 1699 N N . ILE B 1 84 ? 6.41 -2.324 3.43 1 98.75 84 ILE B N 1
ATOM 1700 C CA . ILE B 1 84 ? 6.441 -1.869 4.816 1 98.75 84 ILE B CA 1
ATOM 1701 C C . ILE B 1 84 ? 7.773 -2.254 5.453 1 98.75 84 ILE B C 1
ATOM 1703 O O . ILE B 1 84 ? 8.586 -2.957 4.84 1 98.75 84 ILE B O 1
ATOM 1707 N N . ILE B 1 85 ? 8.023 -1.668 6.602 1 97.31 85 ILE B N 1
ATOM 1708 C CA . ILE B 1 85 ? 9.273 -1.949 7.305 1 97.31 85 ILE B CA 1
ATOM 1709 C C . ILE B 1 85 ? 9.344 -3.434 7.652 1 97.31 85 ILE B C 1
ATOM 1711 O O . ILE B 1 85 ? 8.328 -4.047 7.992 1 97.31 85 ILE B O 1
ATOM 1715 N N . SER B 1 86 ? 10.547 -3.963 7.543 1 96.81 86 SER B N 1
ATOM 1716 C CA . SER B 1 86 ? 10.773 -5.375 7.828 1 96.81 86 SER B CA 1
ATOM 1717 C C . SER B 1 86 ? 12.188 -5.613 8.352 1 96.81 86 SER B C 1
ATOM 1719 O O . SER B 1 86 ? 13.102 -4.84 8.062 1 96.81 86 SER B O 1
ATOM 1721 N N . ASN B 1 87 ? 12.32 -6.641 9.164 1 92.31 87 ASN B N 1
ATOM 1722 C CA . ASN B 1 87 ? 13.648 -7.004 9.664 1 92.31 87 ASN B CA 1
ATOM 1723 C C . ASN B 1 87 ? 14.508 -7.629 8.578 1 92.31 87 ASN B C 1
ATOM 1725 O O . ASN B 1 87 ? 15.695 -7.309 8.453 1 92.31 87 ASN B O 1
ATOM 1729 N N . MET B 1 88 ? 13.945 -8.555 7.898 1 95.38 88 MET B N 1
ATOM 1730 C CA . MET B 1 88 ? 14.617 -9.227 6.789 1 95.38 88 MET B CA 1
ATOM 1731 C C . MET B 1 88 ? 13.695 -9.32 5.574 1 95.38 88 MET B C 1
ATOM 1733 O O . MET B 1 88 ? 12.469 -9.328 5.719 1 95.38 88 MET B O 1
ATOM 1737 N N . GLY B 1 89 ? 14.312 -9.375 4.438 1 97.56 89 GLY B N 1
ATOM 1738 C CA . GLY B 1 89 ? 13.516 -9.5 3.229 1 97.56 89 GLY B CA 1
ATOM 1739 C C . GLY B 1 89 ? 12.734 -8.25 2.891 1 97.56 89 GLY B C 1
ATOM 1740 O O . GLY B 1 89 ? 13.039 -7.164 3.396 1 97.56 89 GLY B O 1
ATOM 1741 N N . ILE B 1 90 ? 11.883 -8.367 1.972 1 98.5 90 ILE B N 1
ATOM 1742 C CA . ILE B 1 90 ? 11.008 -7.289 1.532 1 98.5 90 ILE B CA 1
ATOM 1743 C C . ILE B 1 90 ? 9.555 -7.664 1.811 1 98.5 90 ILE B C 1
ATOM 1745 O O . ILE B 1 90 ? 9.047 -8.648 1.271 1 98.5 90 ILE B O 1
ATOM 1749 N N . LYS B 1 91 ? 8.938 -6.867 2.676 1 98.88 91 LYS B N 1
ATOM 1750 C CA . LYS B 1 91 ? 7.582 -7.164 3.129 1 98.88 91 LYS B CA 1
ATOM 1751 C C . LYS B 1 91 ? 6.586 -6.137 2.602 1 98.88 91 LYS B C 1
ATOM 1753 O O . LYS B 1 91 ? 6.863 -4.934 2.611 1 98.88 91 LYS B O 1
ATOM 1758 N N . TYR B 1 92 ? 5.477 -6.664 2.035 1 98.94 92 TYR B N 1
ATOM 1759 C CA . TYR B 1 92 ? 4.379 -5.824 1.57 1 98.94 92 TYR B CA 1
ATOM 1760 C C . TYR B 1 92 ? 3.098 -6.133 2.334 1 98.94 92 TYR B C 1
ATOM 1762 O O . TYR B 1 92 ? 2.803 -7.293 2.623 1 98.94 92 TYR B O 1
ATOM 1770 N N . ALA B 1 93 ? 2.312 -5.094 2.633 1 98.88 93 ALA B N 1
ATOM 1771 C CA . ALA B 1 93 ? 1.008 -5.262 3.27 1 98.88 93 ALA B CA 1
ATOM 1772 C C . ALA B 1 93 ? -0.102 -4.656 2.416 1 98.88 93 ALA B C 1
ATOM 1774 O O . ALA B 1 93 ? 0.078 -3.592 1.815 1 98.88 93 ALA B O 1
ATOM 1775 N N . GLY B 1 94 ? -1.161 -5.312 2.316 1 98.81 94 GLY B N 1
ATOM 1776 C CA . GLY B 1 94 ? -2.365 -4.844 1.648 1 98.81 94 GLY B CA 1
ATOM 1777 C C . GLY B 1 94 ? -3.596 -5.664 1.991 1 98.81 94 GLY B C 1
ATOM 1778 O O . GLY B 1 94 ? -3.533 -6.895 2.037 1 98.81 94 GLY B O 1
ATOM 1779 N N . ALA B 1 95 ? -4.672 -4.961 2.162 1 98.44 95 ALA B N 1
ATOM 1780 C CA . ALA B 1 95 ? -5.891 -5.641 2.594 1 98.44 95 ALA B CA 1
ATOM 1781 C C . ALA B 1 95 ? -5.621 -6.535 3.799 1 98.44 95 ALA B C 1
ATOM 1783 O O . ALA B 1 95 ? -5.109 -6.074 4.82 1 98.44 95 ALA B O 1
ATOM 1784 N N . GLN B 1 96 ? -5.938 -7.766 3.738 1 98.31 96 GLN B N 1
ATOM 1785 C CA . GLN B 1 96 ? -5.711 -8.68 4.855 1 98.31 96 GLN B CA 1
ATOM 1786 C C . GLN B 1 96 ? -4.438 -9.492 4.652 1 98.31 96 GLN B C 1
ATOM 1788 O O . GLN B 1 96 ? -4.133 -10.383 5.445 1 98.31 96 GLN B O 1
ATOM 1793 N N . TYR B 1 97 ? -3.562 -9.109 3.691 1 98.69 97 TYR B N 1
ATOM 1794 C CA . TYR B 1 97 ? -2.482 -10.016 3.322 1 98.69 97 TYR B CA 1
ATOM 1795 C C . TYR B 1 97 ? -1.122 -9.391 3.602 1 98.69 97 TYR B C 1
ATOM 1797 O O . TYR B 1 97 ? -0.956 -8.172 3.469 1 98.69 97 TYR B O 1
ATOM 1805 N N . ILE B 1 98 ? -0.216 -10.258 3.916 1 98.75 98 ILE B N 1
ATOM 1806 C CA . ILE B 1 98 ? 1.214 -9.969 3.91 1 98.75 98 ILE B CA 1
ATOM 1807 C C . ILE B 1 98 ? 1.895 -10.75 2.787 1 98.75 98 ILE B C 1
ATOM 1809 O O . ILE B 1 98 ? 1.706 -11.961 2.662 1 98.75 98 ILE B O 1
ATOM 1813 N N . TRP B 1 99 ? 2.582 -10.031 1.945 1 98.88 99 TRP B N 1
ATOM 1814 C CA . TRP B 1 99 ? 3.43 -10.57 0.886 1 98.88 99 TRP B CA 1
ATOM 1815 C C . TRP B 1 99 ? 4.906 -10.398 1.228 1 98.88 99 TRP B C 1
ATOM 1817 O O . TRP B 1 99 ? 5.461 -9.305 1.066 1 98.88 99 TRP B O 1
ATOM 1827 N N . TRP B 1 100 ? 5.543 -11.516 1.684 1 98.88 100 TRP B N 1
ATOM 1828 C CA . TRP B 1 100 ? 6.887 -11.422 2.24 1 98.88 100 TRP B CA 1
ATOM 1829 C C . TRP B 1 100 ? 7.902 -12.109 1.332 1 98.88 100 TRP B C 1
ATOM 1831 O O . TRP B 1 100 ? 8.039 -13.336 1.36 1 98.88 100 TRP B O 1
ATOM 1841 N N . LYS B 1 101 ? 8.617 -11.289 0.651 1 98.62 101 LYS B N 1
ATOM 1842 C CA . LYS B 1 101 ? 9.539 -11.789 -0.364 1 98.62 101 LYS B CA 1
ATOM 1843 C C . LYS B 1 101 ? 10.953 -11.922 0.196 1 98.62 101 LYS B C 1
ATOM 1845 O O . LYS B 1 101 ? 11.5 -10.969 0.751 1 98.62 101 LYS B O 1
ATOM 1850 N N . LYS B 1 102 ? 11.562 -13.07 0.081 1 96.75 102 LYS B N 1
ATOM 1851 C CA . LYS B 1 102 ? 12.961 -13.375 0.379 1 96.75 102 LYS B CA 1
ATOM 1852 C C . LYS B 1 102 ? 13.609 -14.148 -0.762 1 96.75 102 LYS B C 1
ATOM 1854 O O . LYS B 1 102 ? 13.273 -15.312 -0.997 1 96.75 102 LYS B O 1
ATOM 1859 N N . ASN B 1 103 ? 14.539 -13.516 -1.396 1 91.25 103 ASN B N 1
ATOM 1860 C CA . ASN B 1 103 ? 15.172 -14.156 -2.545 1 91.25 103 ASN B CA 1
ATOM 1861 C C . ASN B 1 103 ? 14.148 -14.539 -3.604 1 91.25 103 ASN B C 1
ATOM 1863 O O . ASN B 1 103 ? 13.438 -13.68 -4.133 1 91.25 103 ASN B O 1
ATOM 1867 N N . ASN B 1 104 ? 14.055 -15.812 -3.918 1 91.94 104 ASN B N 1
ATOM 1868 C CA . ASN B 1 104 ? 13.164 -16.266 -4.98 1 91.94 104 ASN B CA 1
ATOM 1869 C C . ASN B 1 104 ? 11.891 -16.891 -4.414 1 91.94 104 ASN B C 1
ATOM 1871 O O . ASN B 1 104 ? 11.188 -17.609 -5.117 1 91.94 104 ASN B O 1
ATOM 1875 N N . GLU B 1 105 ? 11.602 -16.547 -3.186 1 96.94 105 GLU B N 1
ATOM 1876 C CA . GLU B 1 105 ? 10.422 -17.094 -2.523 1 96.94 105 GLU B CA 1
ATOM 1877 C C . GLU B 1 105 ? 9.586 -16 -1.884 1 96.94 105 GLU B C 1
ATOM 1879 O O . GLU B 1 105 ? 10.102 -14.945 -1.528 1 96.94 105 GLU B O 1
ATOM 1884 N N . VAL B 1 106 ? 8.289 -16.328 -1.862 1 98.5 106 VAL B N 1
ATOM 1885 C CA . VAL B 1 106 ? 7.363 -15.453 -1.154 1 98.5 106 VAL B CA 1
ATOM 1886 C C . VAL B 1 106 ? 6.566 -16.266 -0.133 1 98.5 106 VAL B 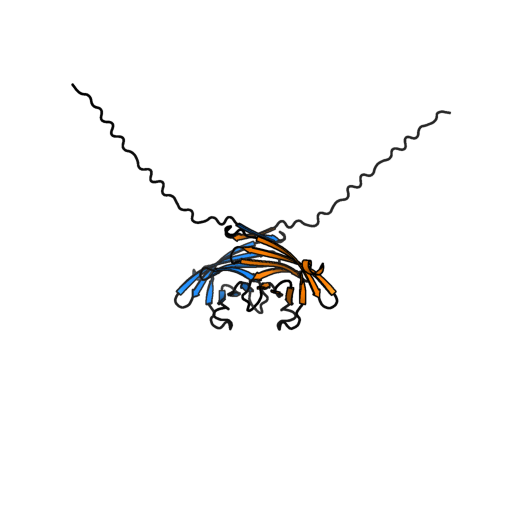C 1
ATOM 1888 O O . VAL B 1 106 ? 6.121 -17.375 -0.424 1 98.5 106 VAL B O 1
ATOM 1891 N N . THR B 1 107 ? 6.496 -15.766 1.032 1 98.44 107 THR B N 1
ATOM 1892 C CA . THR B 1 107 ? 5.547 -16.266 2.02 1 98.44 107 THR B CA 1
ATOM 1893 C C . THR B 1 107 ? 4.328 -15.359 2.113 1 98.44 107 THR B C 1
ATOM 1895 O O . THR B 1 107 ? 4.457 -14.164 2.393 1 98.44 107 THR B O 1
ATOM 1898 N N . LEU B 1 108 ? 3.203 -15.953 1.844 1 98.5 108 LEU B N 1
ATOM 1899 C CA . LEU B 1 108 ? 1.941 -15.219 1.898 1 98.5 108 LEU B CA 1
ATOM 1900 C C . LEU B 1 108 ? 1.174 -15.555 3.172 1 98.5 108 LEU B C 1
ATOM 1902 O O . LEU B 1 108 ? 1.04 -16.734 3.531 1 98.5 108 LEU B O 1
ATOM 1906 N N . TYR B 1 109 ? 0.763 -14.492 3.904 1 98.19 109 TYR B N 1
ATOM 1907 C CA . TYR B 1 109 ? -0.111 -14.648 5.062 1 98.19 109 TYR B CA 1
ATOM 1908 C C . TYR B 1 109 ? -1.463 -13.992 4.816 1 98.19 109 TYR B C 1
ATOM 1910 O O . TYR B 1 109 ? -1.536 -12.906 4.23 1 98.19 109 TYR B O 1
ATOM 1918 N N . ASP B 1 110 ? -2.477 -14.703 5.223 1 97.62 110 ASP B N 1
ATOM 1919 C CA . ASP B 1 110 ? -3.816 -14.133 5.316 1 97.62 110 ASP B CA 1
ATOM 1920 C C . ASP B 1 110 ? -4.176 -13.812 6.766 1 97.62 110 ASP B C 1
ATOM 1922 O O . ASP B 1 110 ? -4.574 -14.703 7.523 1 97.62 110 ASP B O 1
ATOM 1926 N N . LEU B 1 111 ? -4.148 -12.523 7.105 1 98.12 111 LEU B N 1
ATOM 1927 C CA . LEU B 1 111 ? -4.219 -12.125 8.508 1 98.12 111 LEU B CA 1
ATOM 1928 C C . LEU B 1 111 ? -5.648 -12.203 9.023 1 98.12 111 LEU B C 1
ATOM 1930 O O . LEU B 1 111 ? -5.879 -12.156 10.234 1 98.12 111 LEU B O 1
ATOM 1934 N N . LEU B 1 112 ? -6.613 -12.219 8.141 1 96.12 112 LEU B N 1
ATOM 1935 C CA . LEU B 1 112 ? -7.984 -12.438 8.578 1 96.12 112 LEU B CA 1
ATOM 1936 C C . LEU B 1 112 ? -8.164 -13.859 9.094 1 96.12 112 LEU B C 1
ATOM 1938 O O . LEU B 1 112 ? -8.75 -14.07 10.164 1 96.12 112 LEU B O 1
ATOM 1942 N N . ASP B 1 113 ? -7.648 -14.836 8.445 1 94.62 113 ASP B N 1
ATOM 1943 C CA . ASP B 1 113 ? -7.773 -16.25 8.789 1 94.62 113 ASP B CA 1
ATOM 1944 C C . ASP B 1 113 ? 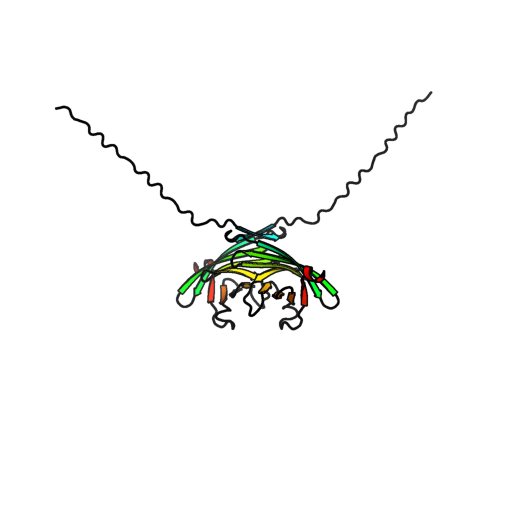-6.68 -16.672 9.766 1 94.62 113 ASP B C 1
ATOM 1946 O O . ASP B 1 113 ? -6.867 -17.609 10.547 1 94.62 113 ASP B O 1
ATOM 1950 N N . ASP B 1 114 ? -5.555 -16.016 9.703 1 96.69 114 ASP B N 1
ATOM 1951 C CA . ASP B 1 114 ? -4.371 -16.375 10.469 1 96.69 114 ASP B CA 1
ATOM 1952 C C . ASP B 1 114 ? -3.672 -15.141 11.031 1 96.69 114 ASP B C 1
ATOM 1954 O O . ASP B 1 114 ? -2.549 -14.82 10.633 1 96.69 114 ASP B O 1
ATOM 1958 N N . PRO B 1 115 ? -4.27 -14.5 12.008 1 96.19 115 PRO B N 1
ATOM 1959 C CA . PRO B 1 115 ? -3.703 -13.258 12.547 1 96.19 115 PRO B CA 1
ATOM 1960 C C . PRO B 1 115 ? -2.348 -13.469 13.211 1 96.19 115 PRO B C 1
ATOM 1962 O O . PRO B 1 115 ? -1.575 -12.516 13.367 1 96.19 115 PRO B O 1
ATOM 1965 N N . GLU B 1 116 ? -2.035 -14.711 13.57 1 97.44 116 GLU B N 1
ATOM 1966 C CA . GLU B 1 116 ? -0.783 -15 14.266 1 97.44 116 GLU B CA 1
ATOM 1967 C C . GLU B 1 116 ? 0.3 -15.445 13.289 1 97.44 116 GLU B C 1
ATOM 1969 O O . GLU B 1 116 ? 1.431 -15.727 13.688 1 97.44 116 GLU B O 1
ATOM 1974 N N . GLU B 1 117 ? -0.003 -15.406 12.055 1 97.19 117 GLU B N 1
ATOM 1975 C CA . GLU B 1 117 ? 0.954 -15.766 11.016 1 97.19 117 GLU B CA 1
ATOM 1976 C C . GLU B 1 117 ? 1.535 -17.156 11.25 1 97.19 117 GLU B C 1
ATOM 1978 O O . GLU B 1 117 ? 2.75 -17.344 11.18 1 97.19 117 GLU B O 1
ATOM 1983 N N . LYS B 1 118 ? 0.721 -18.156 11.531 1 97.69 118 LYS B N 1
ATOM 1984 C CA . LYS B 1 118 ? 1.138 -19.531 11.82 1 97.69 118 LYS B CA 1
ATOM 1985 C C . LYS B 1 118 ? 0.846 -20.453 10.641 1 97.69 118 LYS B C 1
ATOM 1987 O O . LYS B 1 118 ? 1.2 -21.641 10.664 1 97.69 118 LYS B O 1
ATOM 1992 N N . LYS B 1 119 ? 0.211 -19.984 9.656 1 96.62 119 LYS B N 1
ATOM 1993 C CA . LYS B 1 119 ? -0.151 -20.781 8.484 1 96.62 119 LYS B CA 1
ATOM 1994 C C . LYS B 1 119 ? 0.374 -20.141 7.207 1 96.62 119 LYS B C 1
ATOM 1996 O O . LYS B 1 119 ? -0.407 -19.719 6.352 1 96.62 119 LYS B O 1
ATOM 2001 N N . PRO B 1 120 ? 1.644 -20.172 7.055 1 97.31 120 PRO B N 1
ATOM 2002 C CA . PRO B 1 120 ? 2.23 -19.562 5.863 1 97.31 120 PRO B CA 1
ATOM 2003 C C . PRO B 1 120 ? 1.86 -20.297 4.578 1 97.31 120 PRO B C 1
ATOM 2005 O O . PRO B 1 120 ? 1.766 -21.531 4.574 1 97.31 120 PRO B O 1
ATOM 2008 N N . ILE B 1 121 ? 1.596 -19.578 3.555 1 97.62 121 ILE B N 1
ATOM 2009 C CA . ILE B 1 121 ? 1.483 -20.094 2.195 1 97.62 121 ILE B CA 1
ATOM 2010 C C . ILE B 1 121 ? 2.785 -19.844 1.438 1 97.62 121 ILE B C 1
ATOM 2012 O O . ILE B 1 121 ? 3.15 -18.688 1.184 1 97.62 121 ILE B O 1
ATOM 2016 N N . LEU B 1 122 ? 3.469 -20.906 1.079 1 97.38 122 LEU B N 1
ATOM 2017 C CA . LEU B 1 122 ? 4.777 -20.781 0.449 1 97.38 122 LEU B CA 1
ATOM 2018 C C . LEU B 1 122 ? 4.645 -20.688 -1.067 1 97.38 122 LEU B C 1
ATOM 2020 O O . LEU B 1 122 ? 3.961 -21.516 -1.683 1 97.38 122 LEU B O 1
ATOM 2024 N N . CYS B 1 123 ? 5.215 -19.688 -1.603 1 98.19 123 CYS B N 1
ATOM 2025 C CA . CYS B 1 123 ? 5.203 -19.453 -3.041 1 98.19 123 CYS B CA 1
ATOM 2026 C C . CYS B 1 123 ? 6.617 -19.422 -3.602 1 98.19 123 CYS B C 1
ATOM 2028 O O . CYS B 1 123 ? 7.512 -18.797 -3.016 1 98.19 123 CYS B O 1
ATOM 2030 N N . THR B 1 124 ? 6.848 -20.109 -4.742 1 96.81 124 THR B N 1
ATOM 2031 C CA . THR B 1 124 ? 8.164 -20.172 -5.359 1 96.81 124 THR B CA 1
ATOM 2032 C C . THR B 1 124 ? 8.141 -19.578 -6.762 1 96.81 124 THR B C 1
ATOM 2034 O O . THR B 1 124 ? 7.203 -19.828 -7.527 1 96.81 124 THR B O 1
ATOM 2037 N N . ASP B 1 125 ? 9.125 -18.75 -7.059 1 97.44 125 ASP B N 1
ATOM 2038 C CA . ASP B 1 125 ? 9.289 -18.188 -8.398 1 97.44 125 ASP B CA 1
ATOM 2039 C C . ASP B 1 125 ? 9.344 -19.297 -9.445 1 97.44 125 ASP B C 1
ATOM 2041 O O . ASP B 1 125 ? 10.18 -20.203 -9.359 1 97.44 125 ASP B O 1
ATOM 2045 N N . GLU B 1 126 ? 8.508 -19.156 -10.477 1 95.19 126 GLU B N 1
ATOM 2046 C CA . GLU B 1 126 ? 8.383 -20.219 -11.477 1 95.19 126 GLU B CA 1
ATOM 2047 C C . GLU B 1 126 ? 9.648 -20.328 -12.32 1 95.19 126 GLU B C 1
ATOM 2049 O O . GLU B 1 126 ? 9.953 -21.391 -12.867 1 95.19 126 GLU B O 1
ATOM 2054 N N . SER B 1 127 ? 10.312 -19.172 -12.453 1 90.88 127 SER B N 1
ATOM 2055 C CA . SER B 1 127 ? 11.5 -19.172 -13.297 1 90.88 127 SER B CA 1
ATOM 2056 C C . SER B 1 127 ? 12.57 -20.109 -12.75 1 90.88 127 SER B C 1
ATOM 2058 O O . SER B 1 127 ? 13.469 -20.531 -13.484 1 90.88 127 SER B O 1
ATOM 2060 N N . ILE B 1 128 ? 12.562 -20.5 -11.523 1 84 128 ILE B N 1
ATOM 2061 C CA . ILE B 1 128 ? 13.578 -21.375 -10.938 1 84 128 ILE B CA 1
ATOM 2062 C C . ILE B 1 128 ? 13.078 -22.812 -10.93 1 84 128 ILE B C 1
ATOM 2064 O O . ILE B 1 128 ? 13.852 -23.75 -10.672 1 84 128 ILE B O 1
ATOM 2068 N N . LEU B 1 129 ? 11.844 -22.984 -11.055 1 74.25 129 LEU B N 1
ATOM 2069 C CA . LEU B 1 129 ? 11.273 -24.328 -11.062 1 74.25 129 LEU B CA 1
ATOM 2070 C C . LEU B 1 129 ? 11.656 -25.062 -12.344 1 74.25 129 LEU B C 1
ATOM 2072 O O . LEU B 1 129 ? 11.656 -26.297 -12.367 1 74.25 129 LEU B O 1
ATOM 2076 N N . LEU B 1 130 ? 11.852 -24.375 -13.367 1 62.09 130 LEU B N 1
ATOM 2077 C CA . LEU B 1 130 ? 12.195 -25.031 -14.625 1 62.09 130 LEU B CA 1
ATOM 2078 C C . LEU B 1 130 ? 13.617 -25.562 -14.586 1 62.09 130 LEU B C 1
ATOM 2080 O O . LEU B 1 130 ? 14.016 -26.344 -15.461 1 62.09 130 LEU B O 1
ATOM 2084 N N . PHE B 1 131 ? 14.406 -25.203 -13.555 1 51.16 131 PHE B N 1
ATOM 2085 C CA . PHE B 1 131 ? 15.703 -25.875 -13.57 1 51.16 131 PHE B CA 1
ATOM 2086 C C . PHE B 1 131 ? 15.789 -26.891 -12.445 1 51.16 131 PHE B C 1
ATOM 2088 O O . PHE B 1 131 ? 15.164 -26.734 -11.398 1 51.16 131 PHE B O 1
#

pLDDT: mean 86.51, std 19.14, range [27.69, 98.94]

Nearest PDB structures (foldseek):
  4mis-assembly1_A  TM=9.494E-01  e=4.782E-10  Brucella abortus bv. 1 str. 9-941
  8cm1-assembly1_A  TM=4.994E-01  e=9.664E-01  Vibrio cholerae
  1v7v-assembly1_A  TM=3.764E-01  e=4.536E+00  Vibrio proteolyticus
  8ho8-assembly1_B  TM=3.433E-01  e=8.801E+00  Acetivibrio thermocellus
  4mis-assembly1_A  TM=9.492E-01  e=5.629E-10  Brucella abortus bv. 1 str. 9-941

Radius of gyration: 29.11 Å; Cα contacts (8 Å, |Δi|>4): 533; chains: 2; bounding box: 65×108×96 Å

Secondary structure (DSSP, 8-state):
--------------------------EEEEEEE--SSPPEEEEEEEEEEETTEEEEEEEEEEEETTEEEEEEEETTEEEEEEEE--SSSEEEEEBTEEEEEETTEEEEEETTT-TT--S-EEEEEHHHHT-/--------------------------EEEEEEE--SSPPEEEEEEEEEEETTEEEEEEEEEEEETTEEEEEEEETTEEEEEEEE--SSSEEEEEBTEEEEEETTEEEEEETTT-TT--S-EEEEEHHHHT-

Organism: Bartonella henselae (strain ATCC 49882 / DSM 28221 / CCUG 30454 / Houston 1) (NCBI:txid283166)

InterPro domains:
  IPR018660 C-type lysozyme inhibitor [PF09864] (46-116)
  IPR036328 C-type lysozyme inhibitor superfamily [G3DSA:2.40.128.200] (40-126)
  IPR036328 C-type lysozyme inhibitor superfamily [SSF141488] (40-125)